Protein AF-A0A167KUY8-F1 (afdb_monomer_lite)

Radius of gyration: 16.11 Å; chains: 1; bounding box: 41×36×41 Å

Organism: NCBI:txid1365257

Secondary structure (DSSP, 8-state):
---GGG----EEEEESS--GGGTT-BGGGSEES-BS---SHHHHHHHHHHHHTT-TT-BTTTT-TTT-SSHHHHHHHHHHHHHHHHHT---SPEEEEE-TTS-EEES-HHHHHHHHHHH-TT-BSTTS-EEEEE-SSSS-EEEEETT-S-S-HHHHHHHHHHHHHHHHHHHTTSS-TT---BHHHHHHHHH-

pLDDT: mean 93.1, std 6.35, range [60.62, 98.44]

Structure (mmCIF, N/CA/C/O backbone):
data_AF-A0A167KUY8-F1
#
_entry.id   AF-A0A167KUY8-F1
#
loop_
_atom_site.group_PDB
_atom_site.id
_atom_site.type_symbol
_atom_site.label_atom_id
_atom_site.label_alt_id
_atom_site.label_comp_id
_atom_site.label_asym_id
_atom_site.label_entity_id
_atom_site.label_seq_id
_atom_site.pdbx_PDB_ins_code
_atom_site.Cartn_x
_atom_site.Cartn_y
_atom_site.Cartn_z
_atom_site.occupancy
_atom_site.B_iso_or_equiv
_atom_site.auth_seq_id
_atom_site.auth_comp_id
_atom_site.auth_asym_id
_atom_site.auth_atom_id
_atom_site.pdbx_PDB_model_num
ATOM 1 N N . MET A 1 1 ? -14.796 -2.441 -14.028 1.00 60.62 1 MET A N 1
ATOM 2 C CA . MET A 1 1 ? -14.062 -1.800 -12.911 1.00 60.62 1 MET A CA 1
ATOM 3 C C . MET 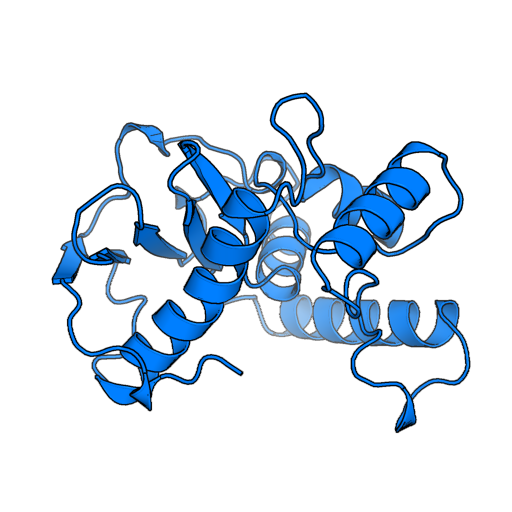A 1 1 ? -14.854 -2.076 -11.640 1.00 60.62 1 MET A C 1
ATOM 5 O O . MET A 1 1 ? -16.054 -1.855 -11.675 1.00 60.62 1 MET A O 1
ATOM 9 N N . ILE A 1 2 ? -14.251 -2.620 -10.577 1.00 73.94 2 ILE A N 1
ATOM 10 C CA . ILE A 1 2 ? -14.981 -2.882 -9.320 1.00 73.94 2 ILE A CA 1
ATOM 11 C C . ILE A 1 2 ? -15.159 -1.550 -8.599 1.00 73.94 2 ILE A C 1
ATOM 13 O O . ILE A 1 2 ? -14.163 -0.906 -8.257 1.00 73.94 2 ILE A O 1
ATOM 17 N N . SER A 1 3 ? -16.409 -1.133 -8.435 1.00 83.44 3 SER A N 1
ATOM 18 C CA . SER A 1 3 ? -16.812 0.056 -7.685 1.00 83.44 3 SER A CA 1
ATOM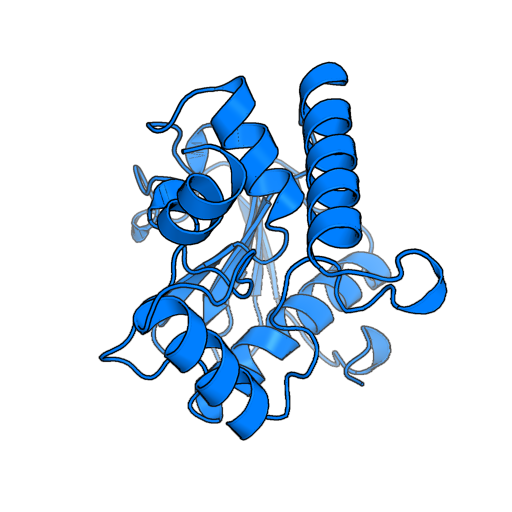 19 C C . SER A 1 3 ? -17.414 -0.350 -6.341 1.00 83.44 3 SER A C 1
ATOM 21 O O . SER A 1 3 ? -17.807 -1.504 -6.162 1.00 83.44 3 SER A O 1
ATOM 23 N N . GLY A 1 4 ? -17.525 0.600 -5.406 1.00 77.00 4 GLY A N 1
ATOM 24 C CA . GLY A 1 4 ? -18.160 0.357 -4.106 1.00 77.00 4 GLY A CA 1
ATOM 25 C C . GLY A 1 4 ? -19.584 -0.202 -4.228 1.00 77.00 4 GLY A C 1
ATOM 26 O O . GLY A 1 4 ? -19.968 -1.080 -3.464 1.00 77.00 4 GLY A O 1
ATOM 27 N N . ASN A 1 5 ? -20.334 0.196 -5.261 1.00 82.44 5 ASN A N 1
ATOM 28 C CA . ASN A 1 5 ? -21.684 -0.318 -5.526 1.00 82.44 5 ASN A CA 1
ATOM 29 C C . ASN A 1 5 ? -21.722 -1.833 -5.801 1.00 82.44 5 ASN A C 1
ATOM 31 O O . ASN A 1 5 ? -22.764 -2.456 -5.624 1.00 82.44 5 ASN A O 1
ATOM 35 N N . GLY A 1 6 ? -20.600 -2.431 -6.217 1.00 87.44 6 GLY A N 1
ATOM 36 C CA . GLY A 1 6 ? -20.477 -3.876 -6.409 1.00 87.44 6 GLY A CA 1
ATOM 37 C C . GLY A 1 6 ? -20.344 -4.673 -5.106 1.00 87.44 6 GLY A C 1
ATOM 38 O O . GLY A 1 6 ? -20.501 -5.892 -5.131 1.00 87.44 6 GLY A O 1
ATOM 39 N N . ILE A 1 7 ? -20.077 -4.010 -3.975 1.00 93.44 7 ILE A N 1
ATOM 4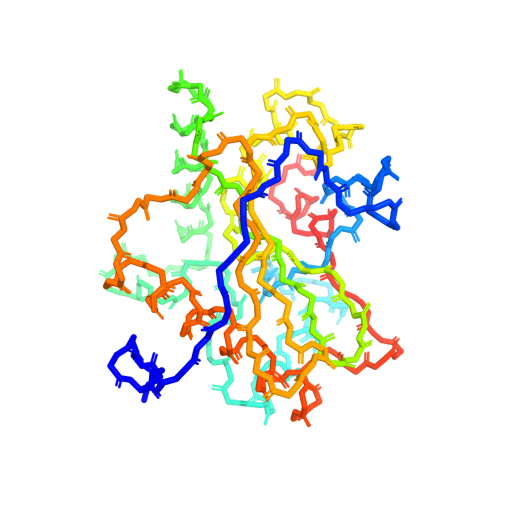0 C CA . ILE A 1 7 ? -19.967 -4.653 -2.663 1.00 93.44 7 ILE A CA 1
ATOM 41 C C . ILE A 1 7 ? -21.370 -4.817 -2.071 1.00 93.44 7 ILE A C 1
ATOM 43 O O . ILE A 1 7 ? -22.015 -3.844 -1.655 1.00 93.44 7 ILE A O 1
ATOM 47 N N . LYS A 1 8 ? -21.853 -6.064 -2.066 1.00 91.56 8 LYS A N 1
ATOM 48 C CA . LYS A 1 8 ? -23.197 -6.426 -1.589 1.00 91.56 8 LYS A CA 1
ATOM 49 C C . LYS A 1 8 ? -23.257 -6.565 -0.070 1.00 91.56 8 LYS A C 1
ATOM 51 O O . LYS A 1 8 ? -24.180 -6.041 0.541 1.00 91.56 8 LYS A O 1
ATOM 56 N N . SER A 1 9 ? -22.257 -7.215 0.514 1.00 93.75 9 SER A N 1
ATOM 57 C CA . SER A 1 9 ? -22.130 -7.461 1.949 1.00 93.75 9 SER A CA 1
ATOM 58 C C . SER A 1 9 ? -20.678 -7.295 2.386 1.00 93.75 9 SER A C 1
ATOM 60 O O . SER A 1 9 ? -19.752 -7.460 1.588 1.00 93.75 9 SER A O 1
ATOM 62 N N . PHE A 1 10 ? -20.502 -6.930 3.649 1.00 96.94 10 PHE A N 1
ATOM 63 C CA . PHE A 1 10 ? -19.230 -6.886 4.357 1.00 96.94 10 PHE A CA 1
ATOM 64 C C . PHE A 1 10 ? -19.516 -6.917 5.860 1.00 96.94 10 PHE A C 1
ATOM 66 O O . PHE A 1 10 ? -20.625 -6.577 6.281 1.00 96.94 10 PHE A O 1
ATOM 73 N N . LEU A 1 11 ? -18.521 -7.305 6.648 1.00 97.50 11 LEU A N 1
ATOM 74 C CA . LEU A 1 11 ? -18.537 -7.157 8.101 1.00 97.50 11 LEU A CA 1
ATOM 75 C C . LEU A 1 11 ? -17.731 -5.915 8.481 1.00 97.50 11 LEU A C 1
ATOM 77 O O . LEU A 1 11 ? -16.737 -5.605 7.824 1.00 97.50 11 LEU A O 1
ATOM 81 N N . TYR A 1 12 ? -18.184 -5.196 9.503 1.00 97.06 12 TYR A N 1
ATOM 82 C CA . TYR A 1 12 ? -17.481 -4.051 10.078 1.00 97.06 12 TYR A CA 1
ATOM 83 C C . TYR A 1 12 ? -17.184 -4.350 11.541 1.00 97.06 12 TYR A C 1
ATOM 85 O O . TYR A 1 12 ? -18.096 -4.696 12.292 1.00 97.06 12 TYR A O 1
ATOM 93 N N . GLU A 1 13 ? -15.931 -4.174 11.930 1.00 96.69 13 GLU A N 1
ATOM 94 C CA . GLU A 1 13 ? -15.457 -4.337 13.296 1.00 96.69 13 GLU A CA 1
ATOM 95 C C . GLU A 1 13 ? -14.700 -3.075 13.713 1.00 96.69 13 GLU A C 1
ATOM 97 O O . GLU A 1 13 ? -13.909 -2.531 12.942 1.00 96.69 13 GLU A O 1
ATOM 102 N N . GLU A 1 14 ? -14.948 -2.606 14.932 1.00 96.81 14 GLU A N 1
ATOM 103 C CA . GLU A 1 14 ? -14.134 -1.575 15.574 1.00 96.81 14 GLU A CA 1
ATOM 104 C C . GLU A 1 14 ? -13.220 -2.253 16.593 1.00 96.81 14 GLU A C 1
ATOM 106 O O . GLU A 1 14 ? -13.672 -3.115 17.351 1.00 96.81 14 GLU A O 1
ATOM 111 N N . SER A 1 15 ? -11.949 -1.866 16.618 1.00 96.62 15 SER A N 1
ATOM 112 C CA . SER A 1 15 ? -10.960 -2.374 17.563 1.00 96.62 15 SER A CA 1
ATOM 113 C C . SER A 1 15 ? -10.038 -1.253 18.033 1.00 96.62 15 SER A C 1
ATOM 115 O O . SER A 1 15 ? -9.744 -0.307 17.304 1.00 96.62 15 SER A O 1
ATOM 117 N N . GLU A 1 16 ? -9.540 -1.377 19.257 1.00 95.44 16 GLU A N 1
ATOM 118 C CA . GLU A 1 16 ? -8.512 -0.482 19.804 1.00 95.44 16 GLU A CA 1
ATOM 119 C C . GLU A 1 16 ? -7.094 -0.988 19.497 1.00 95.44 16 GLU A C 1
ATOM 121 O O . GLU A 1 16 ? -6.128 -0.223 19.495 1.00 95.44 16 GLU A O 1
ATOM 126 N N . THR A 1 17 ? -6.965 -2.284 19.197 1.00 93.88 17 THR A N 1
ATOM 127 C CA . THR A 1 17 ? -5.689 -2.963 18.957 1.00 93.88 17 THR A CA 1
ATOM 128 C C . THR A 1 17 ? -5.655 -3.625 17.586 1.00 93.88 17 THR A C 1
ATOM 130 O O . THR A 1 17 ? -6.678 -4.062 17.050 1.00 93.88 17 THR A O 1
ATOM 133 N N . THR A 1 18 ? -4.458 -3.701 17.000 1.00 94.31 18 THR A N 1
ATOM 134 C CA . THR A 1 18 ? -4.255 -4.429 15.744 1.00 94.31 18 THR A CA 1
ATOM 135 C C . THR A 1 18 ? -4.401 -5.941 15.954 1.00 94.31 18 THR A C 1
ATOM 137 O O . THR A 1 18 ? -4.395 -6.443 17.080 1.00 94.31 18 THR A O 1
ATOM 140 N N . LEU A 1 19 ? -4.521 -6.698 14.862 1.00 94.06 19 LEU A N 1
ATOM 141 C CA . LEU A 1 19 ? -4.558 -8.158 14.943 1.00 94.06 19 LEU A CA 1
ATOM 142 C C . LEU A 1 19 ? -3.214 -8.690 15.453 1.00 94.06 19 LEU A C 1
ATOM 144 O O . LEU A 1 19 ? -2.180 -8.355 14.892 1.00 94.06 19 LEU A O 1
ATOM 148 N N . LEU A 1 20 ? -3.231 -9.601 16.431 1.00 93.19 20 LEU A N 1
ATOM 149 C CA . LEU A 1 20 ? -2.020 -10.105 17.105 1.00 93.19 20 LEU A CA 1
ATOM 150 C C . LEU A 1 20 ? -0.911 -10.600 16.153 1.00 93.19 20 LEU A C 1
ATOM 152 O O . LEU A 1 20 ? 0.269 -10.423 16.423 1.00 93.19 20 LEU A O 1
ATOM 156 N N . HIS A 1 21 ? -1.273 -11.213 15.023 1.00 93.44 21 HIS A N 1
ATOM 157 C CA . HIS A 1 21 ? -0.301 -11.702 14.032 1.00 93.44 21 HIS A CA 1
ATOM 158 C C . HIS A 1 21 ? 0.338 -10.593 13.173 1.00 93.44 21 HIS A C 1
ATOM 160 O O . HIS A 1 21 ? 1.223 -10.884 12.373 1.00 93.44 21 HIS A O 1
ATOM 166 N N . LEU A 1 22 ? -0.131 -9.351 13.303 1.00 95.06 22 LEU A N 1
ATOM 167 C CA . LEU A 1 22 ? 0.417 -8.147 12.674 1.00 95.06 22 LEU A CA 1
ATOM 168 C C . LEU A 1 22 ? 1.184 -7.265 13.673 1.00 95.06 22 LEU A C 1
ATOM 170 O O . LEU A 1 22 ? 1.782 -6.272 13.263 1.00 95.06 22 LEU A O 1
ATOM 174 N N . THR A 1 23 ? 1.184 -7.611 14.963 1.00 92.81 23 THR A N 1
ATOM 175 C CA . THR A 1 23 ? 1.945 -6.889 15.988 1.00 92.81 23 THR A CA 1
ATOM 176 C C . THR A 1 23 ? 3.438 -6.921 15.664 1.00 92.81 23 THR A C 1
ATOM 178 O O . THR A 1 23 ? 3.997 -7.972 15.339 1.00 92.81 23 THR A O 1
ATOM 181 N N . GLY A 1 24 ? 4.087 -5.757 15.717 1.00 94.12 24 GLY A N 1
ATOM 182 C CA . GLY A 1 24 ? 5.499 -5.586 15.356 1.00 94.12 24 GLY A CA 1
ATOM 183 C C . GLY A 1 24 ? 5.824 -5.738 13.863 1.00 94.12 24 GLY A C 1
ATOM 184 O O . GLY A 1 24 ? 6.995 -5.669 13.490 1.00 94.12 24 GLY A O 1
ATOM 185 N N . PHE A 1 25 ? 4.828 -5.927 12.990 1.00 96.88 25 PHE A N 1
ATOM 186 C CA . PHE A 1 25 ? 5.048 -6.031 11.547 1.00 96.88 25 PHE A CA 1
ATOM 187 C C . PHE A 1 25 ? 5.473 -4.666 10.984 1.00 96.88 25 PHE A C 1
ATOM 189 O O . PHE A 1 25 ? 4.743 -3.677 11.119 1.00 96.88 25 PHE A O 1
ATOM 196 N N . LYS A 1 26 ? 6.653 -4.583 10.357 1.00 98.31 26 LYS A N 1
ATOM 197 C CA . LYS A 1 26 ? 7.179 -3.316 9.825 1.00 98.31 26 LYS A CA 1
ATOM 198 C C . LYS A 1 26 ? 6.464 -2.908 8.548 1.00 98.31 26 LYS A C 1
ATOM 200 O O . LYS A 1 26 ? 6.121 -3.744 7.712 1.00 98.31 26 LYS A O 1
ATOM 205 N N . LEU A 1 27 ? 6.332 -1.600 8.321 1.00 98.44 27 LEU A N 1
ATOM 206 C CA . LEU A 1 27 ? 5.764 -1.099 7.064 1.00 98.44 27 LEU A CA 1
ATOM 207 C C . LEU A 1 27 ? 6.608 -1.486 5.842 1.00 98.44 27 LEU A C 1
ATOM 209 O O . LEU A 1 27 ? 6.067 -1.638 4.749 1.00 98.44 27 LEU A O 1
ATOM 213 N N . THR A 1 28 ? 7.921 -1.658 6.010 1.00 97.94 28 THR A N 1
ATOM 214 C CA . THR A 1 28 ? 8.842 -2.085 4.944 1.00 97.94 28 THR A CA 1
ATOM 215 C C . THR A 1 28 ? 8.620 -3.524 4.489 1.00 97.94 28 THR A C 1
ATOM 217 O O . THR A 1 28 ? 8.965 -3.840 3.348 1.00 97.94 28 THR A O 1
ATOM 220 N N . ASP A 1 29 ? 8.022 -4.356 5.344 1.00 97.25 29 ASP A N 1
ATOM 221 C CA . ASP A 1 29 ? 7.808 -5.789 5.109 1.00 97.25 29 ASP A CA 1
ATOM 222 C C . ASP A 1 29 ? 6.480 -6.058 4.380 1.00 97.25 29 ASP A C 1
ATOM 224 O O . ASP A 1 29 ? 6.197 -7.181 3.969 1.00 97.25 29 ASP A O 1
ATOM 228 N N . LEU A 1 30 ? 5.656 -5.020 4.197 1.00 97.94 30 LEU A N 1
ATOM 229 C CA . LEU A 1 30 ? 4.390 -5.100 3.475 1.00 97.94 30 LEU A CA 1
ATOM 230 C C . LEU A 1 30 ? 4.616 -5.313 1.977 1.00 97.94 30 LEU A C 1
ATOM 232 O O . LEU A 1 30 ? 5.488 -4.691 1.365 1.00 97.94 30 LEU A O 1
ATOM 236 N N . GLU A 1 31 ? 3.750 -6.109 1.355 1.00 97.44 31 GLU A N 1
ATOM 237 C CA . GLU A 1 31 ? 3.703 -6.260 -0.098 1.00 97.44 31 GLU A CA 1
ATOM 238 C C . GLU A 1 31 ? 3.244 -4.964 -0.783 1.00 97.44 31 GLU A C 1
ATOM 240 O O . GLU A 1 31 ? 2.465 -4.164 -0.243 1.00 97.44 31 GLU A O 1
ATOM 245 N N . CYS A 1 32 ? 3.710 -4.767 -2.015 1.00 95.19 32 CYS A N 1
ATOM 246 C CA . CYS A 1 32 ? 3.525 -3.548 -2.783 1.00 95.19 32 CYS A CA 1
ATOM 247 C C . CYS A 1 32 ? 3.077 -3.834 -4.222 1.00 95.19 32 CYS A C 1
ATOM 249 O O . CYS A 1 32 ? 3.678 -4.595 -4.981 1.00 95.19 32 CYS A O 1
ATOM 251 N N . LYS A 1 33 ? 2.026 -3.135 -4.657 1.00 91.94 33 LYS A N 1
ATOM 252 C CA . LYS A 1 33 ? 1.511 -3.244 -6.033 1.00 91.94 33 LYS A CA 1
ATOM 253 C C . LYS A 1 33 ? 2.293 -2.445 -7.088 1.00 91.94 33 LYS A C 1
ATOM 255 O O . LYS A 1 33 ? 2.010 -2.578 -8.278 1.00 91.94 33 LYS A O 1
ATOM 260 N N . HIS A 1 34 ? 3.227 -1.584 -6.680 1.00 95.00 34 HIS A N 1
ATOM 261 C CA . HIS A 1 34 ? 3.882 -0.638 -7.584 1.00 95.00 34 HIS A CA 1
ATOM 262 C C . HIS A 1 34 ? 5.394 -0.816 -7.661 1.00 95.00 34 HIS A C 1
ATOM 264 O O . HIS A 1 34 ? 6.056 -0.988 -6.643 1.00 95.00 34 HIS A O 1
ATOM 270 N N . VAL A 1 35 ? 5.925 -0.681 -8.875 1.00 95.31 35 VAL A N 1
ATOM 271 C CA . VAL A 1 35 ? 7.349 -0.421 -9.139 1.00 95.31 35 VAL A CA 1
ATOM 272 C C . VAL A 1 35 ? 7.508 1.055 -9.508 1.00 95.31 35 VAL A C 1
ATOM 274 O O . VAL A 1 35 ? 6.586 1.635 -10.081 1.00 95.31 35 VAL A O 1
ATOM 277 N N . ALA A 1 36 ? 8.644 1.675 -9.211 1.00 93.94 36 ALA A N 1
ATOM 278 C CA . ALA A 1 36 ? 8.972 3.014 -9.703 1.00 93.94 36 ALA A CA 1
ATOM 279 C C . ALA A 1 36 ? 9.774 2.952 -11.012 1.00 93.94 36 ALA A C 1
ATOM 281 O O . ALA A 1 36 ? 9.445 3.650 -11.967 1.00 93.94 36 ALA A O 1
ATOM 282 N N . HIS A 1 37 ? 10.760 2.054 -11.076 1.00 91.44 37 HIS A N 1
ATOM 283 C CA . HIS A 1 37 ? 11.663 1.893 -12.219 1.00 91.44 37 HIS A CA 1
ATOM 284 C C . HIS A 1 37 ? 11.748 0.429 -12.673 1.00 91.44 37 HIS A C 1
ATOM 286 O O . HIS A 1 37 ? 11.564 -0.492 -11.871 1.00 91.44 37 HIS A O 1
ATOM 292 N N . THR A 1 38 ? 12.055 0.190 -13.949 1.00 89.81 38 THR A N 1
ATOM 293 C CA . THR A 1 38 ? 12.188 -1.159 -14.546 1.00 89.81 38 THR A CA 1
ATOM 294 C C . THR A 1 38 ? 13.625 -1.484 -14.945 1.00 89.81 38 THR A C 1
ATOM 296 O O . THR A 1 38 ? 13.866 -2.220 -15.897 1.00 89.81 38 THR A O 1
ATOM 299 N N . ASP A 1 39 ? 14.584 -0.905 -14.229 1.00 87.75 39 ASP A N 1
ATOM 300 C CA . ASP A 1 39 ? 15.992 -0.939 -14.629 1.00 87.75 39 ASP A CA 1
ATOM 301 C C . ASP A 1 39 ? 16.692 -2.229 -14.177 1.00 87.75 39 ASP A C 1
ATOM 303 O O . ASP A 1 39 ? 17.726 -2.599 -14.728 1.00 87.75 39 ASP A O 1
ATOM 307 N N . CYS A 1 40 ? 16.105 -2.958 -13.220 1.00 91.62 40 CYS A N 1
ATOM 308 C CA . CYS A 1 40 ? 16.601 -4.249 -12.756 1.00 91.62 40 CYS A CA 1
ATOM 309 C C . CYS A 1 40 ? 15.655 -5.397 -13.137 1.00 91.62 40 CYS A C 1
ATOM 311 O O . CYS A 1 40 ? 14.442 -5.223 -13.253 1.00 91.62 40 CYS A O 1
ATOM 313 N N . GLU A 1 41 ? 16.205 -6.604 -13.285 1.00 94.06 41 GLU A N 1
ATOM 314 C CA . GLU A 1 41 ? 15.441 -7.791 -13.704 1.00 94.06 41 GLU A CA 1
ATOM 315 C C . GLU A 1 41 ? 14.263 -8.098 -12.773 1.00 94.06 41 GLU A C 1
ATOM 317 O O . GLU A 1 41 ? 13.174 -8.444 -13.226 1.00 94.06 41 GLU A O 1
ATOM 322 N N . ARG A 1 42 ? 14.432 -7.879 -11.463 1.00 94.12 42 ARG A N 1
ATOM 323 C CA . ARG A 1 42 ? 13.361 -8.106 -10.487 1.00 94.12 42 ARG A CA 1
ATOM 324 C C . ARG A 1 42 ? 12.172 -7.167 -10.712 1.00 94.12 42 ARG A C 1
ATOM 326 O O . ARG A 1 42 ? 11.030 -7.610 -10.621 1.00 94.12 42 ARG A O 1
ATOM 333 N N . SER A 1 43 ? 12.406 -5.892 -11.031 1.00 94.25 43 SER A N 1
ATOM 334 C CA . SER A 1 43 ? 11.317 -4.942 -11.289 1.00 94.25 43 SER A CA 1
ATOM 335 C C . SER A 1 43 ? 10.708 -5.093 -12.687 1.00 94.25 43 SER A C 1
ATOM 337 O O . SER A 1 43 ? 9.510 -4.851 -12.852 1.00 94.25 43 SER A O 1
ATOM 339 N N . LYS A 1 44 ? 11.478 -5.567 -13.677 1.00 95.12 44 LYS A N 1
ATOM 340 C CA . LYS A 1 44 ? 10.945 -5.997 -14.984 1.00 95.12 44 LYS A CA 1
ATOM 341 C C . LYS A 1 44 ? 9.994 -7.177 -14.829 1.00 95.12 44 LYS A C 1
ATOM 343 O O . LYS A 1 44 ? 8.839 -7.065 -15.232 1.00 95.12 44 LYS A O 1
ATOM 348 N N . LEU A 1 45 ? 10.417 -8.228 -14.125 1.00 94.94 45 LEU A N 1
ATOM 349 C CA . LEU A 1 45 ? 9.569 -9.381 -13.818 1.00 94.94 45 LEU A CA 1
ATOM 350 C C . LEU A 1 45 ? 8.308 -8.957 -13.049 1.00 94.94 45 LEU A C 1
ATOM 352 O O . LEU A 1 45 ? 7.195 -9.392 -13.346 1.00 94.94 45 LEU A O 1
ATOM 356 N N . ALA A 1 46 ? 8.450 -8.031 -12.097 1.00 95.31 46 ALA A N 1
ATOM 357 C CA . ALA A 1 46 ? 7.317 -7.445 -11.394 1.00 95.31 46 ALA A CA 1
ATOM 358 C C . ALA A 1 46 ? 6.328 -6.752 -12.362 1.00 95.31 46 ALA A C 1
ATOM 360 O O . ALA A 1 46 ? 5.107 -6.872 -12.210 1.00 95.31 46 ALA A O 1
ATOM 361 N N . LYS A 1 47 ? 6.809 -6.028 -13.371 1.00 95.31 47 LYS A N 1
ATOM 362 C CA . LYS A 1 47 ? 5.945 -5.412 -14.386 1.00 95.31 47 LYS A CA 1
ATOM 363 C C . LYS A 1 47 ? 5.285 -6.460 -15.288 1.00 95.31 47 LYS A C 1
ATOM 365 O O . LYS A 1 47 ? 4.072 -6.399 -15.469 1.00 95.31 47 LYS A O 1
ATOM 370 N N . GLU A 1 48 ? 6.034 -7.438 -15.780 1.00 94.94 48 GLU A N 1
ATOM 371 C CA . GLU A 1 48 ? 5.529 -8.509 -16.654 1.00 94.94 48 GLU A CA 1
ATOM 372 C C . GLU A 1 48 ? 4.406 -9.310 -15.984 1.00 94.94 48 GLU A C 1
ATOM 374 O O . GLU A 1 48 ? 3.314 -9.450 -16.533 1.00 94.94 48 GLU A O 1
ATOM 379 N N . LEU A 1 49 ? 4.610 -9.734 -14.732 1.00 95.06 49 LEU A N 1
ATOM 380 C CA . LEU A 1 49 ? 3.584 -10.420 -13.938 1.00 95.06 49 LEU A CA 1
ATOM 381 C C . LEU A 1 49 ? 2.327 -9.563 -13.727 1.00 95.06 49 LEU A C 1
ATOM 383 O O . LEU A 1 49 ? 1.220 -10.088 -13.619 1.00 95.06 49 LEU A O 1
ATOM 387 N N . ALA A 1 50 ? 2.475 -8.237 -13.651 1.00 94.94 50 ALA A N 1
ATOM 388 C CA . ALA A 1 50 ? 1.336 -7.331 -13.562 1.00 94.94 50 ALA A CA 1
ATOM 389 C C . ALA A 1 50 ? 0.554 -7.273 -14.881 1.00 94.94 50 ALA A C 1
ATOM 391 O O . ALA A 1 50 ? -0.679 -7.284 -14.872 1.00 94.94 50 ALA A O 1
ATOM 392 N N . GLU A 1 51 ? 1.255 -7.235 -16.011 1.00 94.50 51 GLU A N 1
ATOM 393 C CA . GLU A 1 51 ? 0.660 -7.208 -17.347 1.00 94.50 51 GLU A CA 1
ATOM 394 C C . GLU A 1 51 ? -0.092 -8.507 -17.659 1.00 94.50 51 GLU A C 1
ATOM 396 O O . GLU A 1 51 ? -1.220 -8.436 -18.154 1.00 94.50 51 GLU A O 1
ATOM 401 N N . LEU A 1 52 ? 0.450 -9.664 -17.260 1.00 94.31 52 LEU A N 1
ATOM 402 C CA . LEU A 1 52 ? -0.193 -10.977 -17.415 1.00 94.31 52 LEU A CA 1
ATOM 403 C C . LEU A 1 52 ? -1.573 -11.054 -16.745 1.00 94.31 52 LEU A C 1
ATOM 405 O O . LEU A 1 52 ? -2.496 -11.661 -17.284 1.00 94.31 52 LEU A O 1
ATOM 409 N N . VAL A 1 53 ? -1.758 -10.383 -15.604 1.00 93.56 53 VAL A N 1
ATOM 410 C CA . VAL A 1 53 ? -3.059 -10.318 -14.908 1.00 93.56 53 VAL A CA 1
ATOM 411 C C . VAL A 1 53 ? -3.933 -9.133 -15.342 1.00 93.56 53 VAL A C 1
ATOM 413 O O . VAL A 1 53 ? -4.973 -8.859 -14.731 1.00 93.56 53 VAL A O 1
ATOM 416 N N . GLY A 1 54 ? -3.516 -8.396 -16.375 1.00 91.44 54 GLY A N 1
ATOM 417 C CA . GLY A 1 54 ? -4.216 -7.231 -16.916 1.00 91.44 54 GLY A CA 1
ATOM 418 C C . GLY A 1 54 ? -4.048 -5.942 -16.102 1.00 91.44 54 GLY A C 1
ATOM 419 O O . GLY A 1 54 ? -4.815 -4.991 -16.287 1.00 91.44 54 GLY A O 1
ATOM 420 N N . HIS A 1 55 ? -3.074 -5.865 -15.191 1.00 91.44 55 HIS A N 1
ATOM 421 C CA . HIS A 1 55 ? -2.782 -4.657 -14.420 1.00 91.44 55 HIS A CA 1
ATOM 422 C C . HIS A 1 55 ? -1.791 -3.734 -15.145 1.00 91.44 55 HIS A C 1
ATOM 424 O O . HIS A 1 55 ? -0.592 -3.729 -14.888 1.00 91.44 55 HIS A O 1
ATOM 430 N N . LYS A 1 56 ? -2.338 -2.857 -15.991 1.00 88.25 56 LYS A N 1
ATOM 431 C CA . LYS A 1 56 ? -1.571 -1.889 -16.799 1.00 88.25 56 LYS A CA 1
ATOM 432 C C . LYS A 1 56 ? -0.896 -0.757 -16.011 1.00 88.25 56 LYS A C 1
ATOM 434 O O . LYS A 1 56 ? -0.070 -0.050 -16.568 1.00 88.25 56 LYS A O 1
ATOM 439 N N . TYR A 1 57 ? -1.251 -0.566 -14.738 1.00 89.62 57 TYR A N 1
ATOM 440 C CA . TYR A 1 57 ? -0.780 0.562 -13.920 1.00 89.62 57 TYR A CA 1
ATOM 441 C C . TYR A 1 57 ? 0.183 0.121 -12.811 1.00 89.62 57 TYR A C 1
ATOM 443 O O . TYR A 1 57 ? 0.093 0.599 -11.682 1.00 89.62 57 TYR A O 1
ATOM 451 N N . CYS A 1 58 ? 1.061 -0.838 -13.119 1.00 92.38 58 CYS A N 1
ATOM 452 C CA . CYS A 1 58 ? 2.067 -1.333 -12.179 1.00 92.38 58 CYS A CA 1
ATOM 453 C C . CYS A 1 58 ? 3.134 -0.275 -11.878 1.00 92.38 58 CYS A C 1
ATOM 455 O O . CYS A 1 58 ? 3.588 -0.172 -10.744 1.00 92.38 58 CYS A O 1
ATOM 457 N N . ILE A 1 59 ? 3.517 0.533 -12.868 1.00 92.50 59 ILE A N 1
ATOM 458 C CA . ILE A 1 59 ? 4.455 1.639 -12.655 1.00 92.50 59 ILE A CA 1
ATOM 459 C C . ILE A 1 59 ? 3.748 2.734 -11.847 1.00 92.50 59 ILE A C 1
ATOM 461 O O . ILE A 1 59 ? 2.619 3.125 -12.170 1.00 92.50 59 ILE A O 1
ATOM 465 N N . LEU A 1 60 ? 4.388 3.221 -10.789 1.00 91.25 60 LEU A N 1
ATOM 466 C CA . LEU A 1 60 ? 3.859 4.286 -9.946 1.00 91.25 60 LEU A CA 1
ATOM 467 C C . LEU A 1 60 ? 3.567 5.533 -10.800 1.00 91.25 60 LEU A C 1
ATOM 469 O O . LEU A 1 60 ? 4.394 5.964 -11.592 1.00 91.25 60 LEU A O 1
ATOM 473 N N . GLY A 1 61 ? 2.356 6.082 -10.685 1.00 85.88 61 GLY A N 1
ATOM 474 C CA . GLY A 1 61 ? 1.932 7.264 -11.451 1.00 85.88 61 GLY A CA 1
ATOM 475 C C . GLY A 1 61 ? 1.518 7.028 -12.911 1.00 85.88 61 GLY A C 1
ATOM 476 O O . GLY A 1 61 ? 0.871 7.893 -13.500 1.00 85.88 61 GLY A O 1
ATOM 477 N N . SER A 1 62 ? 1.725 5.829 -13.467 1.00 86.50 62 SER A N 1
ATOM 478 C CA . SER A 1 62 ? 1.399 5.500 -14.876 1.00 86.50 62 SER A CA 1
ATOM 479 C C . SER A 1 62 ? -0.081 5.614 -15.269 1.00 86.50 62 SER A C 1
ATOM 481 O O . SER A 1 62 ? -0.428 5.619 -16.448 1.00 86.50 62 SER A O 1
ATOM 483 N N . HIS A 1 63 ? -0.979 5.753 -14.295 1.00 83.06 63 HIS A N 1
ATOM 484 C CA . HIS A 1 63 ? -2.398 6.035 -14.518 1.00 83.06 63 HIS A CA 1
ATOM 485 C C . HIS A 1 63 ? -2.682 7.504 -14.888 1.00 83.06 63 HIS A C 1
ATOM 487 O O . HIS A 1 63 ? -3.833 7.844 -15.163 1.00 83.06 63 HIS A O 1
ATOM 493 N N . ARG A 1 64 ? -1.662 8.379 -14.906 1.00 78.38 64 ARG A N 1
ATOM 494 C CA . ARG A 1 64 ? -1.765 9.813 -15.237 1.00 78.38 64 ARG A CA 1
ATOM 495 C C . ARG A 1 64 ? -1.013 10.183 -16.532 1.00 78.38 64 ARG A C 1
ATOM 497 O O . ARG A 1 64 ? -0.252 11.152 -16.525 1.00 78.38 64 ARG A O 1
ATOM 504 N N . PRO A 1 65 ? -1.230 9.483 -17.663 1.00 68.00 65 PRO A N 1
ATOM 505 C CA . PRO A 1 65 ? -0.433 9.683 -18.879 1.00 68.00 65 PRO A CA 1
ATOM 506 C C . PRO A 1 65 ? -0.587 11.084 -19.491 1.00 68.00 65 PRO A C 1
ATOM 508 O O . PRO A 1 65 ? 0.288 11.545 -20.206 1.00 68.00 65 PRO A O 1
ATOM 511 N N . GLN A 1 66 ? -1.678 11.791 -19.186 1.00 64.69 66 GLN A N 1
ATOM 512 C CA . GLN A 1 66 ? -1.928 13.140 -19.705 1.00 64.69 66 GLN A CA 1
ATOM 513 C C . GLN A 1 66 ? -1.090 14.233 -19.022 1.00 64.69 66 GLN A C 1
ATOM 515 O O . GLN A 1 66 ? -1.059 15.357 -19.511 1.00 64.69 66 GLN A O 1
ATOM 520 N N . LYS A 1 67 ? -0.449 13.940 -17.881 1.00 63.16 67 LYS A N 1
ATOM 521 C CA . LYS A 1 67 ? 0.279 14.946 -17.087 1.00 63.16 67 LYS A CA 1
ATOM 522 C C . LYS A 1 67 ? 1.796 14.887 -17.253 1.00 63.16 67 LYS A C 1
ATOM 524 O O . LYS A 1 67 ? 2.462 15.878 -16.973 1.00 63.16 67 LYS A O 1
ATOM 52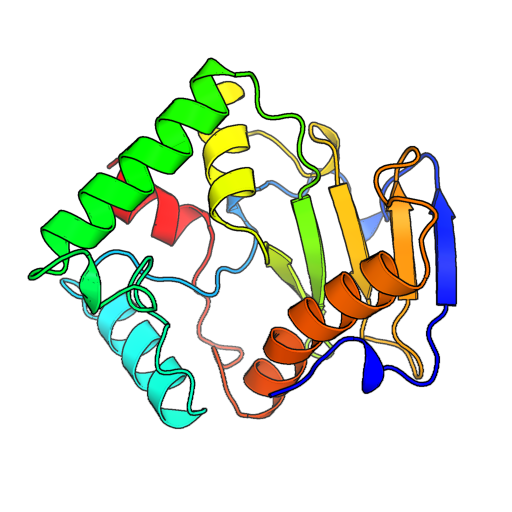9 N N . HIS A 1 68 ? 2.337 13.750 -17.690 1.00 70.62 68 HIS A N 1
ATOM 530 C CA . HIS A 1 68 ? 3.777 13.502 -17.701 1.00 70.62 68 HIS A CA 1
ATOM 531 C C . HIS A 1 68 ? 4.170 12.652 -18.906 1.00 70.62 68 HIS A C 1
ATOM 533 O O . HIS A 1 68 ? 3.594 11.590 -19.140 1.00 70.62 68 HIS A O 1
ATOM 539 N N . THR A 1 69 ? 5.172 13.125 -19.642 1.00 72.62 69 THR A N 1
ATOM 540 C CA . THR A 1 69 ? 5.618 12.549 -20.920 1.00 72.62 69 THR A CA 1
ATOM 541 C C . THR A 1 69 ? 6.646 11.429 -20.762 1.00 72.62 69 THR A C 1
ATOM 543 O O . THR A 1 69 ? 6.781 10.611 -21.666 1.00 72.62 69 THR A O 1
ATOM 546 N N . SER A 1 70 ? 7.323 11.347 -19.610 1.00 83.81 70 SER A N 1
ATOM 547 C CA . SER A 1 70 ? 8.299 10.295 -19.297 1.00 83.81 70 SER A CA 1
ATOM 548 C C . SER A 1 70 ? 8.035 9.644 -17.934 1.00 83.81 70 SER A C 1
ATOM 550 O O . SER A 1 70 ? 7.325 10.207 -17.092 1.00 83.81 70 SER A O 1
ATOM 552 N N . ILE A 1 71 ? 8.608 8.456 -17.709 1.00 82.88 71 ILE A N 1
ATOM 553 C CA . ILE A 1 71 ? 8.527 7.743 -16.423 1.00 82.88 71 ILE A CA 1
ATOM 554 C C . ILE A 1 71 ? 9.184 8.581 -15.320 1.00 82.88 71 ILE A C 1
ATOM 556 O O . ILE A 1 71 ? 8.627 8.722 -14.238 1.00 82.88 71 ILE A O 1
ATOM 560 N N . GLU A 1 72 ? 10.311 9.225 -15.608 1.00 86.56 72 GLU A N 1
ATOM 561 C CA . GLU A 1 72 ? 11.048 10.066 -14.660 1.00 86.56 72 GLU A CA 1
ATOM 562 C C . GLU A 1 72 ? 10.197 11.249 -14.196 1.00 86.56 72 GLU A C 1
ATOM 564 O O . GLU A 1 72 ? 10.146 11.547 -13.006 1.00 86.56 72 GLU A O 1
ATOM 569 N N . GLN A 1 73 ? 9.466 11.895 -15.110 1.00 87.88 73 GLN A N 1
ATOM 570 C CA . GLN A 1 73 ? 8.541 12.973 -14.752 1.00 87.88 73 GLN A CA 1
ATOM 571 C C . GLN A 1 73 ? 7.400 12.474 -13.856 1.00 87.88 73 GLN A C 1
ATOM 573 O O . GLN A 1 73 ? 7.027 13.169 -12.909 1.00 87.88 73 GLN A O 1
ATOM 578 N N . GLN A 1 74 ? 6.871 11.274 -14.123 1.00 88.12 74 GLN A N 1
ATOM 579 C CA . GLN A 1 74 ? 5.854 10.648 -13.272 1.00 88.12 74 GLN A CA 1
ATOM 580 C C . GLN A 1 74 ? 6.421 10.390 -11.877 1.00 88.12 74 GLN A C 1
ATOM 582 O O . GLN A 1 74 ? 5.833 10.828 -10.894 1.00 88.12 74 GLN A O 1
ATOM 587 N N . ILE A 1 75 ? 7.595 9.769 -11.772 1.00 90.75 75 ILE A N 1
ATOM 588 C CA . ILE A 1 75 ? 8.235 9.488 -10.484 1.00 90.75 75 ILE A CA 1
ATOM 589 C C . ILE A 1 75 ? 8.572 10.771 -9.718 1.00 90.75 75 ILE A C 1
ATOM 591 O O . ILE A 1 75 ? 8.289 10.850 -8.523 1.00 90.75 75 ILE A O 1
ATOM 595 N N . CYS A 1 76 ? 9.093 11.806 -10.377 1.00 91.25 76 CYS A N 1
ATOM 596 C CA . CYS A 1 76 ? 9.332 13.112 -9.756 1.00 91.25 76 CYS A CA 1
ATOM 597 C C . CYS A 1 76 ? 8.048 13.723 -9.185 1.00 91.25 76 CYS A C 1
ATOM 599 O O . CYS A 1 76 ? 8.050 14.232 -8.061 1.00 91.25 76 CYS A O 1
ATOM 601 N N . TYR A 1 77 ? 6.942 13.639 -9.926 1.00 92.06 77 TYR A N 1
ATOM 602 C CA . TYR A 1 77 ? 5.646 14.092 -9.437 1.00 92.06 77 TYR A CA 1
ATOM 603 C C . TYR A 1 77 ? 5.184 13.274 -8.228 1.00 92.06 77 TYR A C 1
ATOM 605 O O . TYR A 1 77 ? 4.841 13.853 -7.199 1.00 92.06 77 TYR A O 1
ATOM 613 N N . GLU A 1 78 ? 5.241 11.947 -8.289 1.00 93.81 78 GLU A N 1
ATOM 614 C CA . GLU A 1 78 ? 4.821 11.097 -7.171 1.00 93.81 78 GLU A CA 1
ATOM 615 C C . GLU A 1 78 ? 5.701 11.319 -5.921 1.00 93.81 78 GLU A C 1
ATOM 617 O O . GLU A 1 78 ? 5.180 11.385 -4.807 1.00 93.81 78 GLU A O 1
ATOM 622 N N . LYS A 1 79 ? 7.008 11.572 -6.088 1.00 95.25 79 LYS A N 1
ATOM 623 C CA . LYS A 1 79 ? 7.907 12.006 -5.001 1.00 95.25 79 LYS A CA 1
ATOM 624 C C . LYS A 1 79 ? 7.495 13.355 -4.411 1.00 95.25 79 LYS A C 1
ATOM 626 O O . LYS A 1 79 ? 7.574 13.517 -3.195 1.00 95.25 79 LYS A O 1
ATOM 631 N N . SER A 1 80 ? 7.045 14.310 -5.231 1.00 94.94 80 SER A N 1
ATOM 632 C CA . SER A 1 80 ? 6.533 15.598 -4.736 1.00 94.94 80 SER A CA 1
ATOM 633 C C . SER A 1 80 ? 5.246 15.440 -3.924 1.00 94.94 80 SER A C 1
ATOM 635 O O . SER A 1 80 ? 5.121 16.058 -2.871 1.00 94.94 80 SER A O 1
ATOM 637 N N . VAL A 1 81 ? 4.344 14.546 -4.345 1.00 94.19 81 VAL A N 1
ATOM 638 C CA . VAL A 1 81 ? 3.122 14.215 -3.595 1.00 94.19 81 VAL A CA 1
ATOM 639 C C . VAL A 1 81 ? 3.480 13.611 -2.239 1.00 94.19 81 VAL A C 1
ATOM 641 O O . VAL A 1 81 ? 2.951 14.045 -1.221 1.00 94.19 81 VAL A O 1
ATOM 644 N N . ILE A 1 82 ? 4.412 12.655 -2.204 1.00 96.69 82 ILE A N 1
ATOM 645 C CA . ILE A 1 82 ? 4.888 12.053 -0.949 1.00 96.69 82 ILE A CA 1
ATOM 646 C C . ILE A 1 82 ? 5.532 13.111 -0.049 1.00 96.69 82 ILE A C 1
ATOM 648 O O . ILE A 1 82 ? 5.238 13.158 1.142 1.00 96.69 82 ILE A O 1
ATOM 652 N N . LYS A 1 83 ? 6.385 13.980 -0.604 1.00 96.69 83 LYS A N 1
ATOM 653 C CA . LYS A 1 83 ? 7.036 15.055 0.156 1.00 96.69 83 LYS A CA 1
ATOM 654 C C . LYS A 1 83 ? 6.012 15.993 0.791 1.00 96.69 83 LYS A C 1
ATOM 656 O O . LYS A 1 83 ? 6.162 16.346 1.954 1.00 96.69 83 LYS A O 1
ATOM 661 N N . GLU A 1 84 ? 4.963 16.351 0.059 1.00 96.31 84 GLU A N 1
ATOM 662 C CA . GLU A 1 84 ? 3.888 17.180 0.600 1.00 96.31 84 GLU A CA 1
ATOM 663 C C . GLU A 1 84 ? 3.157 16.476 1.749 1.00 96.31 84 GLU A C 1
ATOM 665 O O . GLU A 1 84 ? 2.941 17.065 2.804 1.00 96.31 84 GLU A O 1
ATOM 670 N N . MET A 1 85 ? 2.867 15.179 1.606 1.00 96.38 85 MET A N 1
ATOM 671 C CA . MET A 1 85 ? 2.271 14.386 2.688 1.00 96.38 85 MET A CA 1
ATOM 672 C C . MET A 1 85 ? 3.154 14.335 3.942 1.00 96.38 85 MET A C 1
ATOM 674 O O . MET A 1 85 ? 2.627 14.361 5.052 1.00 96.38 85 MET A O 1
ATOM 678 N N . VAL A 1 86 ? 4.478 14.273 3.772 1.00 96.94 86 VAL A N 1
ATOM 679 C CA . VAL A 1 86 ? 5.445 14.343 4.878 1.00 96.94 86 VAL A CA 1
ATOM 680 C C . VAL A 1 86 ? 5.406 15.720 5.543 1.00 96.94 86 VAL A C 1
ATOM 682 O O . VAL A 1 86 ? 5.304 15.791 6.766 1.00 96.94 86 VAL A O 1
ATOM 685 N N . ASN A 1 87 ? 5.433 16.802 4.758 1.00 96.19 87 ASN A N 1
ATOM 686 C CA . ASN A 1 87 ? 5.415 18.179 5.264 1.00 96.19 87 ASN A CA 1
ATOM 687 C C . ASN A 1 87 ? 4.144 18.499 6.063 1.00 96.19 87 ASN A C 1
ATOM 689 O O . ASN A 1 87 ? 4.213 19.197 7.071 1.00 96.19 87 ASN A O 1
ATOM 693 N N . CYS A 1 88 ? 2.990 17.983 5.635 1.00 93.25 88 CYS A N 1
ATOM 694 C CA . CYS A 1 88 ? 1.722 18.178 6.340 1.00 93.25 88 CYS A CA 1
ATOM 695 C C . CYS A 1 88 ? 1.566 17.297 7.592 1.00 93.25 88 CYS A C 1
ATOM 697 O O . CYS A 1 88 ? 0.569 17.434 8.297 1.00 93.25 88 CYS A O 1
ATOM 699 N N . GLY A 1 89 ? 2.507 16.385 7.855 1.00 91.56 89 GLY A N 1
ATOM 700 C CA . GLY A 1 89 ? 2.359 15.333 8.854 1.00 91.56 89 GLY A CA 1
ATOM 701 C C . GLY A 1 89 ? 1.394 14.247 8.360 1.00 91.56 89 GLY A C 1
ATOM 702 O O . GLY A 1 89 ? 0.186 14.477 8.288 1.00 91.56 89 GLY A O 1
ATOM 703 N N . PRO A 1 90 ? 1.869 13.037 8.016 1.00 89.44 90 PRO A N 1
ATOM 704 C CA . PRO A 1 90 ? 0.987 12.008 7.484 1.00 89.44 90 PRO A CA 1
ATOM 705 C C . PRO A 1 90 ? 0.044 11.507 8.588 1.00 89.44 90 PRO A C 1
ATOM 707 O O . PRO A 1 90 ? 0.471 10.876 9.560 1.00 89.44 90 PRO A O 1
ATOM 710 N N . THR A 1 91 ? -1.241 11.824 8.418 1.00 90.50 91 THR A N 1
ATOM 711 C CA . THR A 1 91 ? -2.361 11.460 9.308 1.00 90.50 91 THR A CA 1
ATOM 712 C C . THR A 1 91 ? -3.344 10.487 8.665 1.00 90.50 91 THR A C 1
ATOM 714 O O . THR A 1 91 ? -4.182 9.906 9.349 1.00 90.50 91 THR A O 1
ATOM 717 N N . ARG A 1 92 ? -3.271 10.312 7.340 1.00 93.69 92 ARG A N 1
ATOM 718 C CA . ARG A 1 92 ? -4.183 9.432 6.607 1.00 93.69 92 ARG A CA 1
ATOM 719 C C . ARG A 1 92 ? -3.918 7.975 6.988 1.00 93.69 92 ARG A C 1
ATOM 721 O O . ARG A 1 92 ? -2.771 7.557 6.890 1.00 93.69 92 ARG A O 1
ATOM 728 N N . PRO A 1 93 ? -4.953 7.184 7.308 1.00 96.81 93 PRO A N 1
ATOM 729 C CA . PRO A 1 93 ? -4.757 5.782 7.632 1.00 96.81 93 PRO A CA 1
ATOM 730 C C . PRO A 1 93 ? -4.202 4.952 6.475 1.00 96.81 93 PRO A C 1
ATOM 732 O O . PRO A 1 93 ? -4.604 5.116 5.314 1.00 96.81 93 PRO A O 1
ATOM 735 N N . ILE A 1 94 ? -3.303 4.025 6.794 1.00 97.81 94 ILE A N 1
ATOM 736 C CA . ILE A 1 94 ? -2.853 2.989 5.865 1.00 97.81 94 ILE A CA 1
ATOM 737 C C . ILE A 1 94 ? -3.941 1.921 5.745 1.00 97.81 94 ILE A C 1
ATOM 739 O O . ILE A 1 94 ? -4.493 1.453 6.739 1.00 97.81 94 ILE A O 1
ATOM 743 N N . ARG A 1 95 ? -4.243 1.520 4.509 1.00 97.88 95 ARG A N 1
ATOM 744 C CA . ARG A 1 95 ? -5.104 0.370 4.231 1.00 97.88 95 ARG A CA 1
ATOM 745 C C . ARG A 1 95 ? -4.243 -0.881 4.154 1.00 97.88 95 ARG A C 1
ATOM 747 O O . ARG A 1 95 ? -3.592 -1.111 3.130 1.00 97.88 95 ARG A O 1
ATOM 754 N N . ILE A 1 96 ? -4.286 -1.677 5.213 1.00 98.44 96 ILE A N 1
ATOM 755 C CA . ILE A 1 96 ? -3.685 -3.006 5.256 1.00 98.44 96 ILE A CA 1
ATOM 756 C C . ILE A 1 96 ? -4.669 -3.991 4.631 1.00 98.44 96 ILE A C 1
ATOM 758 O O . ILE A 1 96 ? -5.847 -4.003 4.981 1.00 98.44 96 ILE A O 1
ATOM 762 N N . VAL A 1 97 ? -4.218 -4.794 3.674 1.00 98.25 97 VAL A N 1
ATOM 763 C CA . VAL A 1 97 ? -5.067 -5.784 2.999 1.00 98.25 97 VAL A CA 1
ATOM 764 C C . VAL A 1 97 ? -4.523 -7.173 3.268 1.00 98.25 97 VAL A C 1
ATOM 766 O O . VAL A 1 97 ? -3.375 -7.456 2.925 1.00 98.25 97 VAL A O 1
ATOM 769 N N . LEU A 1 98 ? -5.360 -8.033 3.846 1.00 98.06 98 LEU A N 1
ATOM 770 C CA . LEU A 1 98 ? -5.067 -9.451 4.026 1.00 98.06 98 LEU A CA 1
ATOM 771 C C . LEU A 1 98 ? -5.738 -10.206 2.885 1.00 98.06 98 LEU A C 1
ATOM 773 O O . LEU A 1 98 ? -6.965 -10.291 2.808 1.00 98.06 98 LEU A O 1
ATOM 777 N N . THR A 1 99 ? -4.929 -10.681 1.944 1.00 96.81 99 THR A N 1
ATOM 778 C CA . THR A 1 99 ? -5.413 -11.426 0.780 1.00 96.81 99 THR A CA 1
ATOM 779 C C . THR A 1 99 ? -5.630 -12.900 1.123 1.00 96.81 99 THR A C 1
ATOM 781 O O . THR A 1 99 ? -5.113 -13.409 2.117 1.00 96.81 99 THR A O 1
ATOM 784 N N . GLU A 1 100 ? -6.410 -13.610 0.306 1.00 95.25 100 GLU A N 1
ATOM 785 C CA . GLU A 1 100 ? -6.727 -15.033 0.539 1.00 95.25 100 GLU A CA 1
ATOM 786 C C . GLU A 1 100 ? -5.491 -15.945 0.533 1.00 95.25 100 GLU A C 1
ATOM 788 O O . GLU A 1 100 ? -5.467 -16.963 1.219 1.00 95.25 100 GLU A O 1
ATOM 793 N N . ASP A 1 101 ? -4.431 -15.541 -0.168 1.00 93.12 101 ASP A N 1
ATOM 794 C CA . ASP A 1 101 ? -3.109 -16.185 -0.144 1.00 93.12 101 ASP A CA 1
ATOM 795 C C . ASP A 1 101 ? -2.287 -15.854 1.122 1.00 93.12 101 ASP A C 1
ATOM 797 O O . ASP A 1 101 ? -1.092 -16.130 1.184 1.00 93.12 101 ASP A O 1
ATOM 801 N N . LYS A 1 102 ? -2.928 -15.262 2.139 1.00 92.75 102 LYS A N 1
ATOM 802 C CA . LYS A 1 102 ? -2.385 -14.924 3.466 1.00 92.75 102 LYS A CA 1
ATOM 803 C C . LYS A 1 102 ? -1.299 -13.848 3.478 1.00 92.75 102 LYS A C 1
ATOM 805 O O . LYS A 1 102 ? -0.685 -13.630 4.521 1.00 92.75 102 LYS A O 1
ATOM 810 N N . ARG A 1 103 ? -1.077 -13.145 2.367 1.00 95.31 103 ARG A N 1
ATOM 811 C CA . ARG A 1 103 ? -0.119 -12.035 2.311 1.00 95.31 103 ARG A CA 1
ATOM 812 C C . ARG A 1 103 ? -0.702 -10.736 2.853 1.00 95.31 103 ARG A C 1
ATOM 814 O O . ARG A 1 103 ? -1.911 -10.503 2.802 1.00 95.31 103 ARG A O 1
ATOM 821 N N . VAL A 1 104 ? 0.193 -9.884 3.348 1.00 97.62 104 VAL A N 1
ATOM 822 C CA . VAL A 1 104 ? -0.130 -8.595 3.966 1.00 97.62 104 VAL A CA 1
ATOM 823 C C . VAL A 1 104 ? 0.345 -7.479 3.046 1.00 97.62 104 VAL A C 1
ATOM 825 O O . VAL A 1 104 ? 1.539 -7.330 2.794 1.00 97.62 104 VAL A O 1
ATOM 828 N N . TRP A 1 105 ? -0.592 -6.688 2.536 1.00 97.81 105 TRP A N 1
ATOM 829 C CA . TRP A 1 105 ? -0.301 -5.642 1.561 1.00 97.81 105 TRP A CA 1
ATOM 830 C C . TRP A 1 105 ? -0.576 -4.251 2.109 1.00 97.81 105 TRP A C 1
ATOM 832 O O . TRP A 1 105 ? -1.556 -4.031 2.820 1.00 97.81 105 TRP A O 1
ATOM 842 N N . SER A 1 106 ? 0.217 -3.286 1.652 1.00 97.38 106 SER A N 1
ATOM 843 C CA . SER A 1 106 ? -0.150 -1.871 1.680 1.00 97.38 106 SER A CA 1
ATOM 844 C C . SER A 1 106 ? -0.866 -1.518 0.372 1.00 97.38 106 SER A C 1
ATOM 846 O O . SER A 1 106 ? -0.288 -1.641 -0.709 1.00 97.38 106 SER A O 1
ATOM 848 N N . ASP A 1 107 ? -2.117 -1.049 0.430 1.00 94.31 107 ASP A N 1
ATOM 849 C CA . ASP A 1 107 ? -2.839 -0.639 -0.789 1.00 94.31 107 ASP A CA 1
ATOM 850 C C . ASP A 1 107 ? -2.606 0.840 -1.157 1.00 94.31 107 ASP A C 1
ATOM 852 O O . ASP A 1 107 ? -2.601 1.206 -2.335 1.00 94.31 107 ASP A O 1
ATOM 856 N N . ASN A 1 108 ? -2.383 1.727 -0.190 1.00 93.50 108 ASN A N 1
ATOM 857 C CA . ASN A 1 108 ? -2.144 3.157 -0.419 1.00 93.50 108 ASN A CA 1
ATOM 858 C C . ASN A 1 108 ? -0.670 3.541 -0.211 1.00 93.50 108 ASN A C 1
ATOM 860 O O . ASN A 1 108 ? -0.325 4.295 0.693 1.00 93.50 108 ASN A O 1
ATOM 864 N N . ASN A 1 109 ? 0.186 3.065 -1.122 1.00 95.06 109 ASN A N 1
ATOM 865 C CA . ASN A 1 109 ? 1.651 3.150 -1.036 1.00 95.06 109 ASN A CA 1
ATOM 866 C C . ASN A 1 109 ? 2.226 4.549 -0.775 1.00 95.06 109 ASN A C 1
ATOM 868 O O . ASN A 1 109 ? 3.217 4.652 -0.063 1.00 95.06 109 ASN A O 1
ATOM 872 N N . HIS A 1 110 ? 1.634 5.623 -1.309 1.00 95.69 110 HIS A N 1
ATOM 873 C CA . HIS A 1 110 ? 2.088 6.991 -1.016 1.00 95.69 110 HIS A CA 1
ATOM 874 C C . HIS A 1 110 ? 2.018 7.319 0.472 1.00 95.69 110 HIS A C 1
ATOM 876 O O . HIS A 1 110 ? 2.969 7.862 1.023 1.00 95.69 110 HIS A O 1
ATOM 882 N N . THR A 1 111 ? 0.911 6.951 1.122 1.00 96.81 111 THR A N 1
ATOM 883 C CA . THR A 1 111 ? 0.715 7.128 2.564 1.00 96.81 111 THR A CA 1
ATOM 884 C C . THR A 1 111 ? 1.732 6.309 3.344 1.00 96.81 111 THR A C 1
ATOM 886 O O . THR A 1 111 ? 2.402 6.846 4.221 1.00 96.81 111 THR A O 1
ATOM 889 N N . THR A 1 112 ? 1.915 5.042 2.977 1.00 97.94 112 THR A N 1
ATOM 890 C CA . THR A 1 112 ? 2.881 4.139 3.618 1.00 97.94 112 THR A CA 1
ATOM 891 C C . THR A 1 112 ? 4.308 4.672 3.530 1.00 97.94 112 THR A C 1
ATOM 893 O O . THR A 1 112 ? 4.997 4.777 4.542 1.00 97.94 112 THR A O 1
ATOM 896 N N . VAL A 1 113 ? 4.744 5.088 2.338 1.00 98.06 113 VAL A N 1
ATOM 897 C CA . VAL A 1 113 ? 6.081 5.662 2.130 1.00 98.06 113 VAL A CA 1
ATOM 898 C C . VAL A 1 113 ? 6.240 6.986 2.882 1.00 98.06 113 VAL A C 1
ATOM 900 O O . VAL A 1 113 ? 7.291 7.214 3.476 1.00 98.06 113 VAL A O 1
ATOM 903 N N . ALA A 1 114 ? 5.207 7.834 2.926 1.00 98.06 114 ALA A N 1
ATOM 904 C CA . ALA A 1 114 ? 5.236 9.061 3.721 1.00 98.06 114 ALA A CA 1
ATOM 905 C C . ALA A 1 114 ? 5.417 8.766 5.221 1.00 98.06 114 ALA A C 1
ATOM 907 O O . ALA A 1 114 ? 6.242 9.403 5.869 1.00 98.06 114 ALA A O 1
ATOM 908 N N . HIS A 1 115 ? 4.719 7.765 5.769 1.00 98.00 115 HIS A N 1
ATOM 909 C CA . HIS A 1 115 ? 4.914 7.350 7.161 1.00 98.00 115 HIS A CA 1
ATOM 910 C C . HIS A 1 115 ? 6.341 6.870 7.440 1.00 98.00 115 HIS A C 1
ATOM 912 O O . HIS A 1 115 ? 6.914 7.289 8.446 1.00 98.00 115 HIS A O 1
ATOM 918 N N . ILE A 1 116 ? 6.923 6.065 6.543 1.00 98.12 116 ILE A N 1
ATOM 919 C CA . ILE A 1 116 ? 8.317 5.601 6.651 1.00 98.12 116 ILE A CA 1
ATOM 920 C C . ILE A 1 116 ? 9.291 6.783 6.629 1.00 98.12 116 ILE A C 1
ATOM 922 O O . ILE A 1 116 ? 10.189 6.854 7.463 1.00 98.12 116 ILE A O 1
ATOM 926 N N . LEU A 1 117 ? 9.113 7.744 5.718 1.00 97.81 117 LEU A N 1
ATOM 927 C CA . LEU A 1 117 ? 9.971 8.933 5.659 1.00 97.81 117 LEU A CA 1
ATOM 928 C C . LEU A 1 117 ? 9.858 9.802 6.918 1.00 97.81 117 LEU A C 1
ATOM 930 O O . LEU A 1 117 ? 10.861 10.350 7.363 1.00 97.81 117 LEU A O 1
ATOM 934 N N . SER A 1 118 ? 8.662 9.925 7.499 1.00 97.06 118 SER A N 1
ATOM 935 C CA . SER A 1 118 ? 8.444 10.736 8.704 1.00 97.06 118 SER A CA 1
ATOM 936 C C . SER A 1 118 ? 8.922 10.076 10.001 1.00 97.06 118 SER A C 1
ATOM 938 O O . SER A 1 118 ? 9.225 10.795 10.946 1.00 97.06 118 SER A O 1
ATOM 940 N N . ARG A 1 119 ? 8.924 8.738 10.090 1.00 97.06 119 ARG A N 1
ATOM 941 C CA . ARG A 1 119 ? 9.149 7.996 11.352 1.00 97.06 119 ARG A CA 1
ATOM 942 C C . ARG A 1 119 ? 10.379 7.082 11.337 1.00 97.06 119 ARG A C 1
ATOM 944 O O . ARG A 1 119 ? 10.786 6.606 12.389 1.00 97.06 119 ARG A O 1
ATOM 951 N N . GLY A 1 120 ? 10.987 6.859 10.175 1.00 96.94 120 GLY A N 1
ATOM 952 C CA . GLY A 1 120 ? 12.107 5.937 9.990 1.00 96.94 120 GLY A CA 1
ATOM 953 C C . GLY A 1 120 ? 11.680 4.568 9.452 1.00 96.94 120 GLY A C 1
ATOM 954 O O . GLY A 1 120 ? 10.501 4.226 9.417 1.00 96.94 120 GLY A O 1
ATOM 955 N N . LYS A 1 121 ? 12.663 3.772 9.010 1.00 96.62 121 LYS A N 1
ATOM 956 C CA . LYS A 1 121 ? 12.444 2.458 8.366 1.00 96.62 121 LYS A CA 1
ATOM 957 C C . LYS A 1 121 ? 11.923 1.370 9.308 1.00 96.62 121 LYS A C 1
ATOM 959 O O . LYS A 1 121 ? 11.349 0.399 8.837 1.00 96.62 121 LYS A O 1
ATOM 964 N N . GLU A 1 122 ? 12.093 1.555 10.613 1.00 97.75 122 GLU A N 1
ATOM 965 C CA . GLU A 1 122 ? 11.691 0.586 11.638 1.00 97.75 122 GLU A CA 1
ATOM 966 C C . GLU A 1 122 ? 10.230 0.747 12.084 1.00 97.75 122 GLU A C 1
ATOM 968 O O . GLU A 1 122 ? 9.770 -0.010 12.931 1.00 97.75 122 GLU A O 1
ATOM 973 N N . VAL A 1 123 ? 9.502 1.716 11.516 1.00 97.88 123 VAL A N 1
ATOM 974 C CA . VAL A 1 123 ? 8.095 1.967 11.837 1.00 97.88 123 VAL A CA 1
ATOM 975 C C . VAL A 1 123 ? 7.232 0.731 11.551 1.00 97.88 123 VAL A C 1
ATOM 977 O O . VAL A 1 123 ? 7.296 0.130 10.470 1.00 97.88 123 VAL A O 1
ATOM 980 N N . SER A 1 124 ? 6.410 0.362 12.526 1.00 98.12 124 SER A N 1
ATOM 981 C CA . SER A 1 124 ? 5.467 -0.749 12.453 1.00 98.12 124 SER A CA 1
ATOM 982 C C . SER A 1 124 ? 4.067 -0.296 12.037 1.00 98.12 124 SER A C 1
ATOM 984 O O . SER A 1 124 ? 3.767 0.899 11.966 1.00 98.12 124 SER A O 1
ATOM 986 N N . ILE A 1 125 ? 3.191 -1.259 11.747 1.00 97.94 125 ILE A N 1
ATOM 987 C CA . ILE A 1 125 ? 1.763 -1.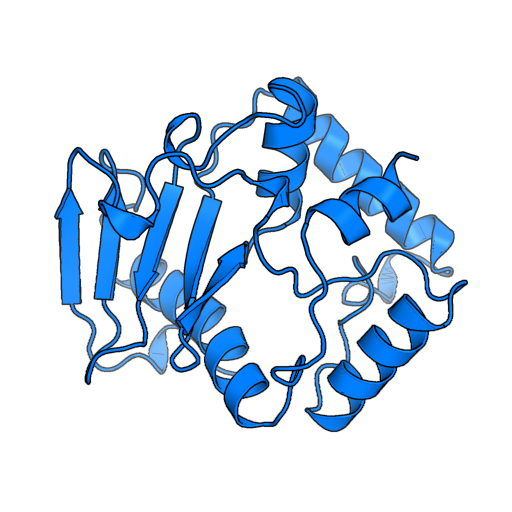004 11.501 1.00 97.94 125 ILE A CA 1
ATOM 988 C C . ILE A 1 125 ? 1.111 -0.300 12.707 1.00 97.94 125 ILE A C 1
ATOM 990 O O . ILE A 1 125 ? 0.270 0.575 12.519 1.00 97.94 125 ILE A O 1
ATOM 994 N N . GLU A 1 126 ? 1.513 -0.635 13.934 1.00 96.56 126 GLU A N 1
ATOM 995 C CA . GLU A 1 126 ? 0.925 -0.099 15.173 1.00 96.56 126 GLU A CA 1
ATOM 996 C C . GLU A 1 126 ? 1.304 1.366 15.434 1.00 96.56 126 GLU A C 1
ATOM 998 O O . GLU A 1 126 ? 0.552 2.096 16.076 1.00 96.56 126 GLU A O 1
ATOM 1003 N N . ASP A 1 127 ? 2.418 1.830 14.866 1.00 96.62 127 ASP A N 1
ATOM 1004 C CA . ASP A 1 127 ? 2.922 3.201 15.032 1.00 96.62 127 ASP A CA 1
ATOM 1005 C C . ASP A 1 127 ? 2.190 4.238 14.158 1.00 96.62 127 ASP A C 1
ATOM 1007 O O . ASP A 1 127 ? 2.513 5.438 14.164 1.00 96.62 127 ASP A O 1
ATOM 1011 N N . VAL A 1 128 ? 1.241 3.789 13.332 1.00 97.06 128 VAL A N 1
ATOM 1012 C CA . VAL A 1 128 ? 0.549 4.621 12.348 1.00 97.06 128 VAL A CA 1
ATOM 1013 C C . VAL A 1 128 ? -0.957 4.368 12.354 1.00 97.06 128 VAL A C 1
ATOM 1015 O O . VAL A 1 128 ? -1.404 3.247 12.608 1.00 97.06 128 VAL A O 1
ATOM 1018 N N . PRO A 1 129 ? -1.774 5.383 12.016 1.00 97.31 129 PRO A N 1
ATOM 1019 C CA . PRO A 1 129 ? -3.190 5.157 11.770 1.00 97.31 129 PRO A CA 1
ATOM 1020 C C . PRO A 1 129 ? -3.351 4.122 10.653 1.00 97.31 129 PRO A C 1
ATOM 1022 O O . PRO A 1 129 ? -2.746 4.249 9.585 1.00 97.31 129 PRO A O 1
ATOM 1025 N N . HIS A 1 130 ? -4.162 3.095 10.878 1.00 98.06 130 HIS A N 1
ATOM 1026 C CA . HIS A 1 130 ? -4.389 2.044 9.895 1.00 98.06 130 HIS A CA 1
ATOM 1027 C C . HIS A 1 130 ? -5.742 1.375 10.104 1.00 98.06 130 HIS A C 1
ATOM 1029 O O . HIS A 1 130 ? -6.297 1.406 11.193 1.00 98.06 130 HIS A O 1
ATOM 1035 N N . TYR A 1 131 ? -6.242 0.737 9.055 1.00 98.19 131 TYR A N 1
ATOM 1036 C CA . TYR A 1 131 ? -7.361 -0.197 9.125 1.00 98.19 131 TYR A CA 1
ATOM 1037 C C . TYR A 1 131 ? -7.059 -1.403 8.252 1.00 98.19 131 TYR A C 1
ATOM 1039 O O . TYR A 1 131 ? -6.233 -1.341 7.331 1.00 98.19 131 TYR A O 1
ATOM 1047 N N . ILE A 1 132 ? -7.750 -2.498 8.534 1.00 98.44 132 ILE A N 1
ATOM 1048 C CA . ILE A 1 132 ? -7.523 -3.781 7.880 1.00 98.44 132 ILE A CA 1
ATOM 1049 C C . ILE A 1 132 ? -8.727 -4.103 7.004 1.00 98.44 132 ILE A C 1
ATOM 1051 O O . ILE A 1 132 ? -9.870 -3.916 7.410 1.00 98.44 132 ILE A O 1
ATOM 1055 N N . VAL A 1 133 ? -8.472 -4.588 5.792 1.00 98.25 133 VAL A N 1
ATOM 1056 C CA . VAL A 1 133 ? -9.473 -5.241 4.948 1.00 98.25 133 VAL A CA 1
ATOM 1057 C C . VAL A 1 133 ? -9.058 -6.697 4.782 1.00 98.25 133 VAL A C 1
ATOM 1059 O O . VAL A 1 133 ? -8.079 -6.987 4.091 1.00 98.25 133 VAL A O 1
ATOM 1062 N N . ASP A 1 134 ? -9.786 -7.601 5.426 1.00 98.19 134 ASP A N 1
ATOM 1063 C CA . ASP A 1 134 ? -9.512 -9.035 5.429 1.00 98.19 134 ASP A CA 1
ATOM 1064 C C . ASP A 1 134 ? -10.425 -9.770 4.441 1.00 98.19 134 ASP A C 1
ATOM 1066 O O . ASP A 1 134 ? -11.651 -9.705 4.541 1.00 98.19 134 ASP A O 1
ATOM 1070 N N . PHE A 1 135 ? -9.823 -10.460 3.471 1.00 9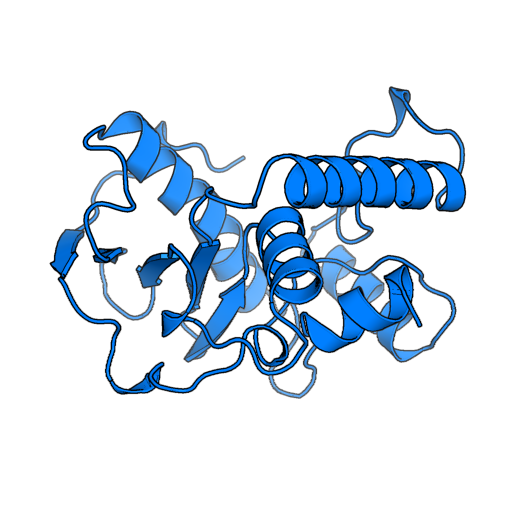7.62 135 PHE A N 1
ATOM 1071 C CA . PHE A 1 135 ? -10.520 -11.285 2.480 1.00 97.62 135 PHE A CA 1
ATOM 1072 C C . PHE A 1 135 ? -10.408 -12.790 2.743 1.00 97.62 135 PHE A C 1
ATOM 1074 O O . PHE A 1 135 ? -10.863 -13.571 1.916 1.00 97.62 135 PHE A O 1
ATOM 1081 N N . ARG A 1 136 ? -9.801 -13.227 3.852 1.00 95.75 136 ARG A N 1
ATOM 1082 C CA . ARG A 1 136 ? -9.573 -14.657 4.133 1.00 95.75 136 ARG A CA 1
ATOM 1083 C C . ARG A 1 136 ? -10.848 -15.411 4.539 1.00 95.75 136 ARG A C 1
ATOM 1085 O O . ARG A 1 136 ? -10.846 -16.638 4.516 1.00 95.75 136 ARG A O 1
ATOM 1092 N N . GLY A 1 137 ? -11.905 -14.694 4.926 1.00 94.06 137 GLY A N 1
ATOM 1093 C CA . GLY A 1 137 ? -13.222 -15.249 5.254 1.00 94.06 137 GLY A CA 1
ATOM 1094 C C . GLY A 1 137 ? -14.206 -15.253 4.076 1.00 94.06 137 GLY A C 1
ATOM 1095 O O . GLY A 1 137 ? -13.888 -14.825 2.970 1.00 94.06 137 GLY A O 1
ATOM 1096 N N . GLU A 1 138 ? -15.440 -15.707 4.325 1.00 92.56 138 GLU A N 1
ATOM 1097 C CA . GLU A 1 138 ? -16.502 -15.764 3.302 1.00 92.56 138 GLU A CA 1
ATOM 1098 C C . GLU A 1 138 ? -16.965 -14.379 2.828 1.00 92.56 138 GLU A C 1
ATOM 1100 O O . GLU A 1 138 ? -17.283 -14.179 1.654 1.00 92.56 138 GLU A O 1
ATOM 1105 N N . SER A 1 139 ? -17.016 -13.416 3.750 1.00 95.06 139 SER A N 1
ATOM 1106 C CA . SER A 1 139 ? -17.312 -12.012 3.468 1.00 95.06 139 SER A CA 1
ATOM 1107 C C . SER A 1 139 ? -16.106 -11.148 3.829 1.00 95.06 139 SER A C 1
ATOM 1109 O O . SER A 1 139 ? -15.465 -11.422 4.845 1.00 95.06 139 SER A O 1
ATOM 1111 N N . PRO A 1 140 ? -15.808 -10.086 3.054 1.00 97.00 140 PRO A N 1
ATOM 1112 C CA . PRO A 1 140 ? -14.773 -9.134 3.427 1.00 97.00 140 PRO A CA 1
ATOM 1113 C C . PRO A 1 140 ? -15.079 -8.518 4.791 1.00 97.00 140 PRO A C 1
ATOM 1115 O O . PRO A 1 140 ? -16.204 -8.061 5.020 1.00 97.00 140 PRO A O 1
ATOM 1118 N N . VAL A 1 141 ? -14.074 -8.465 5.658 1.00 98.00 141 VAL A N 1
ATOM 1119 C CA . VAL A 1 141 ? -14.153 -7.788 6.956 1.00 98.00 141 VAL A CA 1
ATOM 1120 C C . VAL A 1 141 ? -13.343 -6.507 6.871 1.00 98.00 141 VAL A C 1
ATOM 1122 O O . VAL A 1 141 ? -12.190 -6.534 6.442 1.00 98.00 141 VAL A O 1
ATOM 1125 N N . ILE A 1 142 ? -13.935 -5.381 7.253 1.00 97.69 142 ILE A N 1
ATOM 1126 C CA . ILE A 1 142 ? -13.184 -4.160 7.525 1.00 97.69 142 ILE A CA 1
ATOM 1127 C C . ILE A 1 142 ? -13.039 -4.006 9.036 1.00 97.69 142 ILE A C 1
ATOM 1129 O O . ILE A 1 142 ? -14.031 -4.013 9.758 1.00 97.69 142 ILE A O 1
ATOM 1133 N N . ILE A 1 143 ? -11.801 -3.882 9.500 1.00 98.00 143 ILE A N 1
ATOM 1134 C CA . ILE A 1 143 ? -11.475 -3.702 10.912 1.00 98.00 143 ILE A CA 1
ATOM 1135 C C . ILE A 1 143 ? -10.901 -2.298 11.049 1.00 98.00 143 ILE A C 1
ATOM 1137 O O . ILE A 1 143 ? -9.780 -2.024 10.603 1.00 98.00 143 ILE A O 1
ATOM 1141 N N . SER A 1 144 ? -11.704 -1.395 11.598 1.00 97.69 144 SER A N 1
ATOM 1142 C CA . SER A 1 144 ? -11.291 -0.042 11.949 1.00 97.69 144 SER A CA 1
ATOM 1143 C C . SER A 1 144 ? -10.492 -0.099 13.241 1.00 97.69 144 SER A C 1
ATOM 1145 O O . SER A 1 144 ? -10.994 -0.574 14.255 1.00 97.69 144 SER A O 1
ATOM 1147 N N . ILE A 1 145 ? -9.242 0.361 13.192 1.00 97.62 145 ILE A N 1
ATOM 1148 C CA . ILE A 1 145 ? -8.418 0.517 14.392 1.00 97.62 145 ILE A CA 1
ATOM 1149 C C . ILE A 1 145 ? -8.503 1.968 14.842 1.00 97.62 145 ILE A C 1
ATOM 1151 O O . ILE A 1 145 ? -8.178 2.861 14.054 1.00 97.62 145 ILE A O 1
ATOM 1155 N N . ASN A 1 146 ? -8.923 2.207 16.083 1.00 95.31 146 ASN A N 1
ATOM 1156 C CA . ASN A 1 146 ? -9.017 3.541 16.682 1.00 95.31 146 ASN A CA 1
ATOM 1157 C C . ASN A 1 146 ? -9.794 4.548 15.809 1.00 95.31 146 ASN A C 1
ATOM 1159 O O . ASN A 1 146 ? -9.324 5.661 15.564 1.00 95.31 146 ASN A O 1
ATOM 1163 N N . CYS A 1 147 ? -10.971 4.156 15.307 1.00 93.88 147 CYS A N 1
ATOM 1164 C CA . CYS A 1 147 ? -11.844 4.982 14.460 1.00 93.88 147 CYS A CA 1
ATOM 1165 C C . CYS A 1 147 ? -11.164 5.490 13.171 1.00 93.88 147 CYS A C 1
ATOM 1167 O O . CYS A 1 147 ? -11.477 6.569 12.662 1.00 93.88 147 CYS A O 1
ATOM 1169 N N . SER A 1 148 ? -10.209 4.730 12.632 1.00 94.88 148 SER A N 1
ATOM 1170 C CA . SER A 1 148 ? -9.484 5.073 11.399 1.00 94.88 148 SER A CA 1
ATOM 1171 C C . SER A 1 148 ? -10.343 4.986 10.136 1.00 94.88 148 SER A C 1
ATOM 1173 O O . SER A 1 148 ? -9.969 5.532 9.093 1.00 94.88 148 SER A O 1
ATOM 1175 N N . VAL A 1 149 ? -11.495 4.322 10.193 1.00 93.69 149 VAL A N 1
ATOM 1176 C CA . VAL A 1 149 ? -12.455 4.280 9.089 1.00 93.69 149 VAL A CA 1
ATOM 1177 C C . VAL A 1 149 ? -13.579 5.274 9.355 1.00 93.69 149 VAL A C 1
ATOM 1179 O O . VAL A 1 149 ? -14.171 5.304 10.428 1.00 93.69 149 VAL A O 1
ATOM 1182 N N . LEU A 1 150 ? -13.907 6.088 8.349 1.00 90.25 150 LEU A N 1
ATOM 1183 C CA . LEU A 1 150 ? -15.067 6.973 8.429 1.00 90.25 150 LEU A CA 1
ATOM 1184 C C . LEU A 1 150 ? -16.349 6.142 8.541 1.00 90.25 150 LEU A C 1
ATOM 1186 O O . LEU A 1 150 ? -16.537 5.191 7.780 1.00 90.25 150 LEU A O 1
ATOM 1190 N N . ASN A 1 151 ? -17.264 6.556 9.421 1.00 88.31 151 ASN A N 1
ATOM 1191 C CA . ASN A 1 151 ? -18.583 5.940 9.566 1.00 88.31 151 ASN A CA 1
ATOM 1192 C C . ASN A 1 151 ? -19.497 6.292 8.374 1.00 88.31 151 ASN A C 1
ATOM 1194 O O . ASN A 1 151 ? -20.427 7.092 8.467 1.00 88.31 151 ASN A O 1
ATOM 1198 N N . SER A 1 152 ? -19.167 5.732 7.214 1.00 94.44 152 SER A N 1
ATOM 1199 C CA . SER A 1 152 ? -19.814 5.965 5.931 1.00 94.44 152 SER A CA 1
ATOM 1200 C C . SER A 1 152 ? -19.787 4.672 5.135 1.00 94.44 152 SER A C 1
ATOM 1202 O O . SER A 1 152 ? -18.741 4.207 4.678 1.00 94.44 152 SER A O 1
ATOM 1204 N N . VAL A 1 153 ? -20.966 4.086 4.927 1.00 94.69 153 VAL A N 1
ATOM 1205 C CA . VAL A 1 153 ? -21.114 2.843 4.156 1.00 94.69 153 VAL A CA 1
ATOM 1206 C C . VAL A 1 153 ? -20.554 3.000 2.738 1.00 94.69 153 VAL A C 1
ATOM 1208 O O . VAL A 1 153 ? -19.979 2.061 2.192 1.00 94.69 153 VAL A O 1
ATOM 1211 N N . ILE A 1 154 ? -20.689 4.185 2.136 1.00 94.50 154 ILE A N 1
ATOM 1212 C CA . ILE A 1 154 ? -20.177 4.474 0.790 1.00 94.50 154 ILE A CA 1
ATOM 1213 C C . ILE A 1 154 ? -18.644 4.429 0.777 1.00 94.50 154 ILE A C 1
ATOM 1215 O O . ILE A 1 154 ? -18.050 3.817 -0.121 1.00 94.50 154 ILE A O 1
ATOM 1219 N N . ASP A 1 155 ? -18.004 5.026 1.780 1.00 92.44 155 ASP A N 1
ATOM 1220 C CA . ASP A 1 155 ? -16.545 5.062 1.883 1.00 92.44 155 ASP A CA 1
ATOM 1221 C C . ASP A 1 155 ? -15.977 3.686 2.223 1.00 92.44 155 ASP A C 1
ATOM 1223 O O . ASP A 1 155 ? -15.023 3.241 1.580 1.00 92.44 155 ASP A O 1
ATOM 1227 N N . ILE A 1 156 ? -16.624 2.956 3.136 1.00 96.06 156 ILE A N 1
ATOM 1228 C CA . ILE A 1 156 ? -16.280 1.571 3.475 1.00 96.06 156 ILE A CA 1
ATOM 1229 C C . ILE A 1 156 ? -16.337 0.686 2.228 1.00 96.06 156 ILE A C 1
ATOM 1231 O O . ILE A 1 156 ? -15.357 0.026 1.877 1.00 96.06 156 ILE A O 1
ATOM 1235 N N . LYS A 1 157 ? -17.450 0.718 1.485 1.00 96.31 157 LYS A N 1
ATOM 1236 C CA . LYS A 1 157 ? -17.586 -0.049 0.239 1.00 96.31 157 LYS A CA 1
ATOM 1237 C C . LYS A 1 157 ? -16.523 0.333 -0.787 1.00 96.31 157 LYS A C 1
ATOM 1239 O O . LYS A 1 157 ? -16.010 -0.532 -1.496 1.00 96.31 157 LYS A O 1
ATOM 1244 N N . SER A 1 158 ? -16.165 1.610 -0.874 1.00 94.69 158 SER A N 1
ATOM 1245 C CA . SER A 1 158 ? -15.120 2.092 -1.784 1.00 94.69 158 SER A CA 1
ATOM 1246 C C . SER A 1 158 ? -13.720 1.622 -1.374 1.00 94.69 158 SER A C 1
ATOM 1248 O O . SER A 1 158 ? -12.903 1.280 -2.241 1.00 94.69 158 SER A O 1
ATOM 1250 N N . ALA A 1 159 ? -13.444 1.548 -0.070 1.00 95.38 159 ALA A N 1
ATOM 1251 C CA . ALA A 1 159 ? -12.214 0.983 0.474 1.00 95.38 159 ALA A CA 1
ATOM 1252 C C . ALA A 1 159 ? -12.113 -0.520 0.176 1.00 95.38 159 ALA A C 1
ATOM 1254 O O . ALA A 1 159 ? -11.104 -0.960 -0.382 1.00 95.38 159 ALA A O 1
ATOM 1255 N N . ILE A 1 160 ? -13.187 -1.277 0.423 1.00 97.00 160 ILE A N 1
ATOM 1256 C CA . ILE A 1 160 ? -13.264 -2.713 0.120 1.00 97.00 160 ILE A CA 1
ATOM 1257 C C . ILE A 1 160 ? -13.108 -2.957 -1.380 1.00 97.00 160 ILE A C 1
ATOM 1259 O O . ILE A 1 160 ? -12.264 -3.750 -1.779 1.00 97.00 160 ILE A O 1
ATOM 1263 N N . ALA A 1 161 ? -13.839 -2.240 -2.237 1.00 95.88 161 ALA A N 1
ATOM 1264 C CA . ALA A 1 161 ? -13.722 -2.377 -3.692 1.00 95.88 161 ALA A CA 1
ATOM 1265 C C . ALA A 1 161 ? -12.299 -2.103 -4.197 1.00 95.88 161 ALA A C 1
ATOM 1267 O O . ALA A 1 161 ? -11.858 -2.676 -5.196 1.00 95.88 161 ALA A O 1
ATOM 1268 N N . SER A 1 162 ? -11.570 -1.222 -3.513 1.00 93.38 162 SER A N 1
ATOM 1269 C CA . SER A 1 162 ? -10.179 -0.935 -3.837 1.00 93.38 162 SER A CA 1
ATOM 1270 C C . SER A 1 162 ? -9.243 -2.070 -3.452 1.00 93.38 162 SER A C 1
ATOM 1272 O O . SER A 1 162 ? -8.488 -2.529 -4.311 1.00 93.38 162 SER A O 1
ATOM 1274 N N . ALA A 1 163 ? -9.375 -2.582 -2.231 1.00 96.31 163 ALA A N 1
ATOM 1275 C CA . ALA A 1 163 ? -8.623 -3.731 -1.742 1.00 96.31 163 ALA A CA 1
ATOM 1276 C C . ALA A 1 163 ? -8.959 -5.023 -2.515 1.00 96.31 163 ALA A C 1
ATOM 1278 O O . ALA A 1 163 ? -8.079 -5.815 -2.841 1.00 96.31 163 ALA A O 1
ATOM 1279 N N . GLN A 1 164 ? -10.215 -5.201 -2.932 1.00 95.81 164 GLN A N 1
ATOM 1280 C CA . GLN A 1 164 ? -10.673 -6.377 -3.674 1.00 95.81 164 GLN A CA 1
ATOM 1281 C C . GLN A 1 164 ? -9.994 -6.497 -5.042 1.00 95.81 164 GLN A C 1
ATOM 1283 O O . GLN A 1 164 ? -9.765 -7.603 -5.532 1.00 95.81 164 GLN A O 1
ATOM 1288 N N . ARG A 1 165 ? -9.617 -5.371 -5.666 1.00 92.75 165 ARG A N 1
ATOM 1289 C CA . ARG A 1 165 ? -8.822 -5.401 -6.903 1.00 92.75 165 ARG A CA 1
ATOM 1290 C C . ARG A 1 165 ? -7.475 -6.080 -6.683 1.00 92.75 165 ARG A C 1
ATOM 1292 O O . ARG A 1 165 ? -7.004 -6.731 -7.608 1.00 92.75 165 ARG A O 1
ATOM 1299 N N . LEU A 1 166 ? -6.874 -5.930 -5.506 1.00 93.25 166 LEU A N 1
ATOM 1300 C CA . LEU A 1 166 ? -5.629 -6.599 -5.151 1.00 93.25 166 LEU A CA 1
ATOM 1301 C C . LEU A 1 166 ? -5.855 -8.100 -4.967 1.00 93.25 166 LEU A C 1
ATOM 1303 O O . LEU A 1 166 ? -5.218 -8.881 -5.664 1.00 93.25 166 LEU A O 1
ATOM 1307 N N . ASN A 1 167 ? -6.851 -8.483 -4.161 1.00 94.62 167 ASN A N 1
ATOM 1308 C CA . ASN A 1 167 ? -7.204 -9.890 -3.931 1.00 94.62 167 ASN A CA 1
ATOM 1309 C C . ASN A 1 167 ? -7.548 -10.641 -5.235 1.00 94.62 167 ASN A C 1
ATOM 1311 O O . ASN A 1 167 ? -7.142 -11.774 -5.453 1.00 94.62 167 ASN A O 1
ATOM 1315 N N . ILE A 1 168 ? -8.258 -10.008 -6.173 1.00 93.94 168 ILE A N 1
ATOM 1316 C CA . ILE A 1 168 ? -8.560 -10.635 -7.474 1.00 93.94 168 ILE A CA 1
ATOM 1317 C C . ILE A 1 168 ? -7.312 -10.790 -8.339 1.00 93.94 168 ILE A C 1
ATOM 1319 O O . ILE A 1 168 ? -7.215 -11.743 -9.110 1.00 93.94 168 ILE A O 1
ATOM 1323 N N . ARG A 1 169 ? -6.374 -9.844 -8.264 1.00 93.25 169 ARG A N 1
ATOM 1324 C CA . ARG A 1 169 ? -5.123 -9.938 -9.017 1.00 93.25 169 ARG A CA 1
ATOM 1325 C C . ARG A 1 169 ? -4.274 -11.080 -8.477 1.00 93.25 169 ARG A C 1
ATOM 1327 O O . ARG A 1 169 ? -3.786 -11.862 -9.286 1.00 93.25 169 ARG A O 1
ATOM 1334 N N . THR A 1 170 ? -4.128 -11.213 -7.158 1.00 93.38 170 THR A N 1
ATOM 1335 C CA . THR A 1 170 ? -3.317 -12.289 -6.560 1.00 93.38 170 THR A CA 1
ATOM 1336 C C . THR A 1 170 ? -3.835 -13.668 -6.966 1.00 93.38 170 THR A C 1
ATOM 1338 O O . THR A 1 170 ? -3.050 -14.480 -7.450 1.00 93.38 170 THR A O 1
ATOM 1341 N N . LYS A 1 171 ? -5.160 -13.883 -6.976 1.00 91.69 171 LYS A N 1
ATOM 1342 C CA . LYS A 1 171 ? -5.788 -15.115 -7.514 1.00 91.69 171 LYS A CA 1
ATOM 1343 C C . LYS A 1 171 ? -5.463 -15.420 -8.978 1.00 91.69 171 LYS A C 1
ATOM 1345 O O . LYS A 1 171 ? -5.558 -16.565 -9.402 1.00 91.69 171 LYS A O 1
ATOM 1350 N N . LYS A 1 172 ? -5.125 -14.404 -9.771 1.00 93.00 172 LYS A N 1
ATOM 1351 C CA . LYS A 1 172 ? -4.745 -14.549 -11.184 1.00 93.00 172 LYS A CA 1
ATOM 1352 C C . LYS A 1 172 ? -3.239 -14.755 -11.380 1.00 93.00 172 LYS A C 1
ATOM 1354 O O . LYS A 1 172 ? -2.787 -14.745 -12.517 1.00 93.00 172 LYS A O 1
ATOM 1359 N N . GLY A 1 173 ? -2.467 -14.908 -10.303 1.00 89.38 173 GLY A N 1
ATOM 1360 C CA . GLY A 1 173 ? -1.008 -15.040 -10.357 1.00 89.38 173 GLY A CA 1
ATOM 1361 C C . GLY A 1 173 ? -0.258 -13.711 -10.249 1.00 89.38 173 GLY A C 1
ATOM 1362 O O . GLY A 1 173 ? 0.922 -13.634 -10.587 1.00 89.38 173 GLY A O 1
ATOM 1363 N N . TYR A 1 174 ? -0.909 -12.642 -9.783 1.00 91.06 174 TYR A N 1
ATOM 1364 C CA . TYR A 1 174 ? -0.218 -11.382 -9.518 1.00 91.06 174 TYR A CA 1
ATOM 1365 C C . TYR A 1 174 ? 0.717 -11.547 -8.326 1.00 91.06 174 TYR A C 1
ATOM 1367 O O . TYR A 1 174 ? 0.238 -11.748 -7.210 1.00 91.06 174 TYR A O 1
ATOM 1375 N N . ARG A 1 175 ? 2.030 -11.437 -8.579 1.00 90.94 175 ARG A N 1
ATOM 1376 C CA . ARG A 1 175 ? 3.086 -11.769 -7.607 1.00 90.94 175 ARG A CA 1
ATOM 1377 C C . ARG A 1 175 ? 2.885 -13.214 -7.110 1.00 90.94 175 ARG A C 1
ATOM 1379 O O . ARG A 1 175 ? 2.277 -13.391 -6.061 1.00 90.94 175 ARG A O 1
ATOM 1386 N N . PRO A 1 176 ? 3.286 -14.249 -7.865 1.00 89.12 176 PRO A N 1
ATOM 1387 C CA . PRO A 1 176 ? 3.128 -15.635 -7.417 1.00 89.12 176 PRO A CA 1
ATOM 1388 C C . PRO A 1 176 ? 3.895 -15.881 -6.108 1.00 89.12 176 PRO A C 1
ATOM 1390 O O . PRO A 1 176 ? 4.768 -15.096 -5.756 1.00 89.12 176 PRO A O 1
ATOM 1393 N N . GLU A 1 177 ? 3.596 -16.967 -5.393 1.00 85.75 177 GLU A N 1
ATOM 1394 C CA . GLU A 1 177 ? 4.120 -17.228 -4.034 1.00 85.75 177 GLU A CA 1
ATOM 1395 C C . GLU A 1 177 ? 5.653 -17.159 -3.911 1.00 85.75 177 GLU A C 1
ATOM 1397 O O . GLU A 1 177 ? 6.176 -16.738 -2.886 1.00 85.75 177 GLU A O 1
ATOM 1402 N N . HIS A 1 178 ? 6.383 -17.518 -4.968 1.00 88.06 178 HIS A N 1
ATOM 1403 C CA . HIS A 1 178 ? 7.849 -17.479 -5.012 1.00 88.06 178 HIS A CA 1
ATOM 1404 C C . HIS A 1 178 ? 8.427 -16.095 -5.360 1.00 88.06 178 HIS A C 1
ATOM 1406 O O . HIS A 1 178 ? 9.637 -15.956 -5.536 1.00 88.06 178 HIS A O 1
ATOM 1412 N N . PHE A 1 179 ? 7.581 -15.075 -5.513 1.00 93.12 179 PHE A N 1
ATOM 1413 C CA . PHE A 1 179 ? 7.981 -13.732 -5.902 1.00 93.12 179 PHE A CA 1
ATOM 1414 C C . PHE A 1 179 ? 7.294 -12.678 -5.034 1.00 93.12 179 PHE A C 1
ATOM 1416 O O . PHE A 1 179 ? 6.095 -12.415 -5.162 1.00 93.12 179 PHE A O 1
ATOM 1423 N N . THR A 1 180 ? 8.093 -12.003 -4.216 1.00 91.69 180 THR A N 1
ATOM 1424 C CA . THR A 1 180 ? 7.659 -10.861 -3.412 1.00 91.69 180 THR A CA 1
ATOM 1425 C C . THR A 1 180 ? 8.152 -9.561 -4.031 1.00 91.69 180 THR A C 1
ATOM 1427 O O . THR A 1 180 ? 9.230 -9.494 -4.641 1.00 91.69 180 THR A O 1
ATOM 1430 N N . TRP A 1 181 ? 7.356 -8.508 -3.885 1.00 95.06 181 TRP A N 1
ATOM 1431 C CA . TRP A 1 181 ? 7.766 -7.148 -4.217 1.00 95.06 181 TRP A CA 1
ATOM 1432 C C . TRP A 1 181 ? 7.149 -6.215 -3.187 1.00 95.06 181 TRP A C 1
ATOM 1434 O O . TRP A 1 181 ? 5.949 -5.946 -3.225 1.00 95.06 181 TRP A O 1
ATOM 1444 N N . GLY A 1 182 ? 7.975 -5.743 -2.261 1.00 96.06 182 GLY A N 1
ATOM 1445 C CA . GLY A 1 182 ? 7.523 -5.071 -1.053 1.00 96.06 182 GLY A CA 1
ATOM 1446 C C . GLY A 1 182 ? 7.636 -3.554 -1.092 1.00 96.06 182 GLY A C 1
ATOM 1447 O O . GLY A 1 182 ? 8.136 -2.935 -2.037 1.00 96.06 182 GLY A O 1
ATOM 1448 N N . ILE A 1 183 ? 7.180 -2.935 -0.010 1.00 97.94 183 ILE A N 1
ATOM 1449 C CA . ILE A 1 183 ? 7.339 -1.503 0.237 1.00 97.94 183 ILE A CA 1
ATOM 1450 C C . ILE A 1 183 ? 8.818 -1.133 0.340 1.00 97.94 183 ILE A C 1
ATOM 1452 O O . ILE A 1 183 ? 9.194 -0.086 -0.179 1.00 97.94 183 ILE A O 1
ATOM 1456 N N . SER A 1 184 ? 9.662 -1.995 0.917 1.00 97.25 184 SER A N 1
ATOM 1457 C CA . SER A 1 184 ? 11.120 -1.803 0.916 1.00 97.25 184 SER A CA 1
ATOM 1458 C C . SER A 1 184 ? 11.687 -1.650 -0.504 1.00 97.25 184 SER A C 1
ATOM 1460 O O . SER A 1 184 ? 12.457 -0.725 -0.766 1.00 97.25 184 SER A O 1
ATOM 1462 N N . ASP A 1 185 ? 11.244 -2.486 -1.452 1.00 96.69 185 ASP A N 1
ATOM 1463 C CA . ASP A 1 185 ? 11.693 -2.426 -2.848 1.00 96.69 185 ASP A CA 1
ATOM 1464 C C . ASP A 1 185 ? 11.289 -1.098 -3.507 1.00 96.69 185 ASP A C 1
ATOM 1466 O O . ASP A 1 185 ? 12.127 -0.408 -4.092 1.00 96.69 185 ASP A O 1
ATOM 1470 N N . LEU A 1 186 ? 10.021 -0.692 -3.358 1.00 96.69 186 LEU A N 1
ATOM 1471 C CA . LEU A 1 186 ? 9.542 0.596 -3.871 1.00 96.69 186 LEU A CA 1
ATOM 1472 C C . LEU A 1 186 ? 10.274 1.778 -3.220 1.00 96.69 186 LEU A C 1
ATOM 1474 O O . LEU A 1 186 ? 10.651 2.721 -3.911 1.00 96.69 186 LEU A O 1
ATOM 1478 N N . PHE A 1 187 ? 10.468 1.738 -1.902 1.00 96.88 187 PHE A N 1
ATOM 1479 C CA . PHE A 1 187 ? 11.150 2.791 -1.157 1.00 96.88 187 PHE A CA 1
ATOM 1480 C C . PHE A 1 187 ? 12.573 2.993 -1.678 1.00 96.88 187 PHE A C 1
ATOM 1482 O O . PHE A 1 187 ? 12.969 4.125 -1.955 1.00 96.88 187 PHE A O 1
ATOM 1489 N N . ASN A 1 188 ? 13.319 1.902 -1.867 1.00 95.25 188 ASN A N 1
ATOM 1490 C CA . ASN A 1 188 ? 14.681 1.963 -2.385 1.00 95.25 188 ASN A CA 1
ATOM 1491 C C . ASN A 1 188 ? 14.708 2.523 -3.811 1.00 95.25 188 ASN A C 1
ATOM 1493 O O . ASN A 1 188 ? 15.516 3.392 -4.096 1.00 95.25 188 ASN A O 1
ATOM 1497 N N . GLN A 1 189 ? 13.779 2.131 -4.687 1.00 94.31 189 GLN A N 1
ATOM 1498 C CA . GLN A 1 189 ? 13.725 2.711 -6.034 1.00 94.31 189 GLN A CA 1
ATOM 1499 C C . GLN A 1 189 ? 13.430 4.219 -6.056 1.00 94.31 189 GLN A C 1
ATOM 1501 O O . GLN A 1 189 ? 13.763 4.891 -7.026 1.00 94.31 189 GLN A O 1
ATOM 1506 N N . LEU A 1 190 ? 12.767 4.754 -5.029 1.00 94.44 190 LEU A N 1
ATOM 1507 C CA . LEU A 1 190 ? 12.428 6.175 -4.964 1.00 94.44 190 LEU A CA 1
ATOM 1508 C C . LEU A 1 190 ? 13.510 7.025 -4.278 1.00 94.44 190 LEU A C 1
ATOM 1510 O O . LEU A 1 190 ? 13.615 8.219 -4.592 1.00 94.44 190 LEU A O 1
ATOM 1514 N N . TYR A 1 191 ? 14.261 6.456 -3.327 1.00 92.06 191 TYR A N 1
ATOM 1515 C CA . TYR A 1 191 ? 15.082 7.219 -2.374 1.00 92.06 191 TYR A CA 1
ATOM 1516 C C . TYR A 1 191 ? 16.458 6.623 -2.027 1.00 92.06 191 TYR A C 1
ATOM 1518 O O . TYR A 1 191 ? 17.158 7.247 -1.229 1.00 92.06 191 TYR A O 1
ATOM 1526 N N . ALA A 1 192 ? 16.838 5.456 -2.556 1.00 82.00 192 ALA A N 1
ATOM 1527 C CA . ALA A 1 192 ? 18.212 4.945 -2.462 1.00 82.00 192 ALA A CA 1
ATOM 1528 C C . ALA A 1 192 ? 19.041 5.429 -3.659 1.00 82.00 192 ALA A C 1
ATOM 1530 O O . ALA A 1 192 ? 20.243 5.693 -3.444 1.00 82.00 192 ALA A O 1
#

Foldseek 3Di:
DQALVNAPDEAEAEAQDDDPVQVQPFLQNAFDQAALDPPDPLVVVLCVLCVLLVNPCRHQQPVPCVPDPDSVRSLVVLVVVLVVCLVVPLQQAFEWEQALVRGTHTLPLSSSLSCCVNPHRSHGNRNGQYWYFYPNDPHTYIYGHPNNDPPDSNRVSRSNSSSVVVNSSVVSVNQNPVGGDGSNNRNVNNPD

Sequence (192 aa):
MISGNGIKSFLYEESETTLLHLTGFKLTDLECKHVAHTDCERSKLAKELAELVGHKYCILGSHRPQKHTSIEQQICYEKSVIKEMVNCGPTRPIRIVLTEDKRVWSDNNHTTVAHILSRGKEVSIEDVPHYIVDFRGESPVIISINCSVLNSVIDIKSAIASAQRLNIRTKKGYRPEHFTWGISDLFNQLYA